Protein AF-A0A3M1TQV3-F1 (afdb_monomer_lite)

Foldseek 3Di:
DDKDKDKDKDPFQDKDKDQDDQDPPPRDRFIKIKTKIWMFIDIPPQQAATPAIDIWIATPPPRDTDDPVRDDPVRVVVNVVVRVVRDDDPSNNVNVVVVVVVVVVVVVVVVVVPPPPPPPPDDDDDPPDDDDDDDPDCQVVCLVPPDQQKKWWFADPQAIFIKGWHDDDPFKTKIWTFPDGDNDPVCHVVRPDPVRTDPDIDIDTSVVVVVRVVVVGTPGMDDD

Structure (mmCIF, N/CA/C/O backbone):
data_AF-A0A3M1TQV3-F1
#
_entry.id   AF-A0A3M1TQV3-F1
#
loop_
_atom_site.group_PDB
_atom_site.id
_atom_site.type_symbol
_atom_site.label_atom_id
_atom_site.label_alt_id
_atom_site.label_comp_id
_atom_site.label_asym_id
_atom_site.label_entity_id
_atom_site.label_seq_id
_atom_site.pdbx_PDB_ins_code
_atom_site.Cartn_x
_atom_site.Cartn_y
_atom_site.Cartn_z
_atom_site.occupancy
_atom_site.B_iso_or_equiv
_atom_site.auth_seq_id
_atom_site.auth_comp_id
_atom_site.auth_asym_id
_atom_site.auth_atom_id
_atom_site.pdbx_PDB_model_num
ATOM 1 N N . MET A 1 1 ? -15.733 -12.279 -8.668 1.00 73.69 1 MET A N 1
ATOM 2 C CA . MET A 1 1 ? -15.146 -12.567 -7.339 1.00 73.69 1 MET A CA 1
ATOM 3 C C . MET A 1 1 ? -15.979 -11.839 -6.295 1.00 73.69 1 MET A C 1
ATOM 5 O O . MET A 1 1 ? -16.234 -10.659 -6.493 1.00 73.69 1 MET A O 1
ATOM 9 N N . ILE A 1 2 ? -16.470 -12.521 -5.256 1.00 86.88 2 ILE A N 1
ATOM 10 C CA . ILE A 1 2 ? -17.288 -11.897 -4.200 1.00 86.88 2 ILE A CA 1
ATOM 11 C C . ILE A 1 2 ? -16.354 -11.440 -3.082 1.00 86.88 2 ILE A C 1
ATOM 13 O O . ILE A 1 2 ? -15.713 -12.274 -2.451 1.00 86.88 2 ILE A O 1
ATOM 17 N N . ILE A 1 3 ? -16.294 -10.132 -2.835 1.00 82.81 3 ILE A N 1
ATOM 18 C CA . ILE A 1 3 ? -15.533 -9.558 -1.721 1.00 82.81 3 ILE A CA 1
ATOM 19 C C . ILE A 1 3 ? -16.440 -9.502 -0.493 1.00 82.81 3 ILE A C 1
ATOM 21 O O . ILE A 1 3 ? -17.456 -8.811 -0.505 1.00 82.81 3 ILE A O 1
ATOM 25 N N . ILE A 1 4 ? -16.063 -10.205 0.577 1.00 86.81 4 ILE A N 1
ATOM 26 C CA . ILE A 1 4 ? -16.768 -10.154 1.864 1.00 86.81 4 ILE A CA 1
ATOM 27 C C . ILE A 1 4 ? -16.104 -9.081 2.726 1.00 86.81 4 ILE A C 1
ATOM 29 O O . ILE A 1 4 ? -14.997 -9.278 3.231 1.00 86.81 4 ILE A O 1
ATOM 33 N N . TYR A 1 5 ? -16.775 -7.945 2.902 1.00 90.12 5 TYR A N 1
ATOM 34 C CA . TYR A 1 5 ? -16.318 -6.840 3.744 1.00 90.12 5 TYR A CA 1
ATOM 35 C C . TYR A 1 5 ? -17.390 -6.444 4.761 1.00 90.12 5 TYR A C 1
ATOM 37 O O . TYR A 1 5 ? -18.582 -6.652 4.540 1.00 90.12 5 TYR A O 1
ATOM 45 N N . GLY A 1 6 ? -16.970 -5.892 5.898 1.00 90.12 6 GLY A N 1
ATOM 46 C CA . GLY A 1 6 ? -17.894 -5.498 6.955 1.00 90.12 6 GLY A CA 1
ATOM 47 C C . GLY A 1 6 ? -17.216 -4.858 8.160 1.00 90.12 6 GLY A C 1
ATOM 48 O O . GLY A 1 6 ? -16.005 -4.628 8.181 1.00 90.12 6 GLY A O 1
ATOM 49 N N . THR A 1 7 ? -18.026 -4.565 9.176 1.00 89.12 7 THR A N 1
ATOM 50 C CA . THR A 1 7 ? -17.565 -4.037 10.462 1.00 89.12 7 THR A CA 1
ATOM 51 C C . THR A 1 7 ? -17.866 -5.028 11.573 1.00 89.12 7 THR A C 1
ATOM 53 O O . THR A 1 7 ? -19.020 -5.422 11.740 1.00 89.12 7 THR A O 1
ATOM 56 N N . SER A 1 8 ? -16.862 -5.359 12.378 1.00 87.50 8 SER A N 1
ATOM 57 C CA . SER A 1 8 ? -16.991 -6.289 13.502 1.00 87.50 8 SER A CA 1
ATOM 58 C C . SER A 1 8 ? -16.575 -5.640 14.823 1.00 87.50 8 SER A C 1
ATOM 60 O O . SER A 1 8 ? -15.966 -4.565 14.857 1.00 87.50 8 SER A O 1
ATOM 62 N N . LYS A 1 9 ? -16.961 -6.271 15.936 1.00 85.50 9 LYS A N 1
ATOM 63 C CA . LYS A 1 9 ? -16.636 -5.831 17.299 1.00 85.50 9 LYS A CA 1
ATOM 64 C C . LYS A 1 9 ? -15.535 -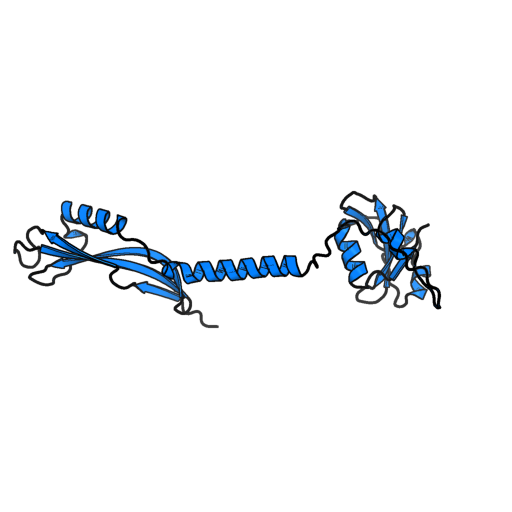6.724 17.865 1.00 85.50 9 LYS A C 1
ATOM 66 O O . LYS A 1 9 ? -15.604 -7.941 17.733 1.00 85.50 9 LYS A O 1
ATOM 71 N N . ALA A 1 10 ? -14.534 -6.121 18.493 1.00 81.50 10 ALA A N 1
ATOM 72 C CA . ALA A 1 10 ? -13.567 -6.842 19.309 1.00 81.50 10 ALA A CA 1
ATOM 73 C C . ALA A 1 10 ? -14.203 -7.255 20.647 1.00 81.50 10 ALA A C 1
ATOM 75 O O . ALA A 1 10 ? -15.222 -6.692 21.059 1.00 81.50 10 ALA A O 1
ATOM 76 N N . HIS A 1 11 ? -13.574 -8.203 21.340 1.00 79.75 11 HIS A N 1
ATOM 77 C CA . HIS A 1 11 ? -13.918 -8.519 22.726 1.00 79.75 11 HIS A CA 1
ATOM 78 C C . HIS A 1 11 ? -13.777 -7.288 23.636 1.00 79.75 11 HIS A C 1
ATOM 80 O O . HIS A 1 11 ? -13.105 -6.314 23.287 1.00 79.75 11 HIS A O 1
ATOM 86 N N . ALA A 1 12 ? -14.439 -7.319 24.796 1.00 77.56 12 ALA A N 1
ATOM 87 C CA . ALA A 1 12 ? -14.318 -6.258 25.792 1.00 77.56 12 ALA A CA 1
ATOM 88 C C . ALA A 1 12 ? -12.846 -6.116 26.204 1.00 77.56 12 ALA A C 1
ATOM 90 O O . ALA A 1 12 ? -12.239 -7.074 26.675 1.00 77.56 12 ALA A O 1
ATOM 91 N N . ILE A 1 13 ? -12.270 -4.930 25.999 1.00 80.12 13 ILE A N 1
ATOM 92 C CA . ILE A 1 13 ? -10.847 -4.676 26.273 1.00 80.12 13 ILE A CA 1
ATOM 93 C C . ILE A 1 13 ? -10.657 -4.228 27.720 1.00 80.12 13 ILE A C 1
ATOM 95 O O . ILE A 1 13 ? -9.657 -4.557 28.351 1.00 80.12 13 ILE A O 1
ATOM 99 N N . LYS A 1 14 ? -11.610 -3.456 28.248 1.00 82.44 14 LYS A N 1
ATOM 100 C CA . LYS A 1 14 ? -11.568 -2.981 29.628 1.00 82.44 14 LYS A CA 1
ATOM 101 C C . LYS A 1 14 ? -12.974 -2.922 30.200 1.00 82.44 14 LYS A C 1
ATOM 103 O O . LYS A 1 14 ? -13.853 -2.302 29.594 1.00 82.44 14 LYS A O 1
ATOM 108 N N . THR A 1 15 ? -13.134 -3.519 31.374 1.00 85.56 15 THR A N 1
ATOM 109 C CA . THR A 1 15 ? -14.349 -3.445 32.180 1.00 85.56 15 THR A CA 1
ATOM 110 C C . THR A 1 15 ? -13.997 -2.847 33.533 1.00 85.56 15 THR A C 1
ATOM 112 O O . THR A 1 15 ? -13.042 -3.299 34.160 1.00 85.56 15 THR A O 1
ATOM 115 N N . GLN A 1 16 ? -14.719 -1.818 33.972 1.00 84.88 16 GLN A N 1
ATOM 116 C CA . GLN A 1 16 ? -14.570 -1.271 35.323 1.00 84.88 16 GLN A CA 1
ATOM 117 C C . GLN A 1 16 ? -15.944 -0.978 35.924 1.00 84.88 16 GLN A C 1
ATOM 119 O O . GLN A 1 16 ? -16.853 -0.580 35.194 1.00 84.88 16 GLN A O 1
ATOM 124 N N . SER A 1 17 ? -16.099 -1.172 37.230 1.00 84.06 17 SER A N 1
ATOM 125 C CA . SER A 1 17 ? -17.268 -0.680 37.953 1.00 84.06 17 SER A CA 1
ATOM 126 C C . SER A 1 17 ? -17.091 0.808 38.245 1.00 84.06 17 SER A C 1
ATOM 128 O O . SER A 1 17 ? -15.995 1.282 38.545 1.00 84.06 17 SER A O 1
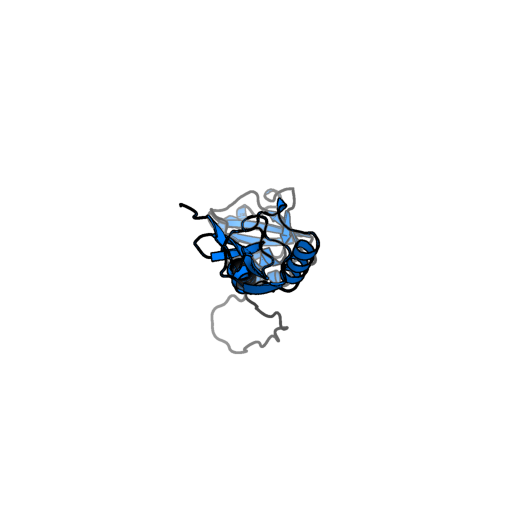ATOM 130 N N . VAL A 1 18 ? -18.172 1.561 38.099 1.00 83.56 18 VAL A N 1
ATOM 131 C CA . VAL A 1 18 ? -18.217 2.993 38.386 1.00 83.56 18 VAL A CA 1
ATOM 132 C C . VAL A 1 18 ? -19.322 3.205 39.403 1.00 83.56 18 VAL A C 1
ATOM 134 O O . VAL A 1 18 ? -20.460 2.780 39.182 1.00 83.56 18 VAL A O 1
ATOM 137 N N . SER A 1 19 ? -18.989 3.853 40.518 1.00 78.88 19 SER A N 1
ATOM 138 C CA . SER A 1 19 ? -19.970 4.223 41.536 1.00 78.88 19 SER A CA 1
ATOM 139 C C . SER A 1 19 ? -21.031 5.119 40.908 1.00 78.88 19 SER A C 1
ATOM 141 O O . SER A 1 19 ? -20.732 6.167 40.333 1.00 78.88 19 SER A O 1
ATOM 143 N N . GLY A 1 20 ? -22.272 4.651 40.951 1.00 70.38 20 GLY A N 1
ATOM 144 C CA . GLY A 1 20 ? -23.354 5.200 40.162 1.00 70.38 20 GLY A CA 1
ATOM 145 C C . GLY A 1 20 ? -24.324 6.062 40.950 1.00 70.38 20 GLY A C 1
ATOM 146 O O . GLY A 1 20 ? -24.592 5.827 42.124 1.00 70.38 20 GLY A O 1
ATOM 147 N N . SER A 1 21 ? -24.871 7.058 40.259 1.00 72.25 21 SER A N 1
ATOM 148 C CA . SER A 1 21 ? -26.090 7.763 40.654 1.00 72.25 21 SER A CA 1
ATOM 149 C C . SER A 1 21 ? -27.317 6.848 40.543 1.00 72.25 21 SER A C 1
ATOM 151 O O . SER A 1 21 ? -27.242 5.759 39.979 1.00 72.25 21 SER A O 1
ATOM 153 N N . THR A 1 22 ? -28.472 7.320 41.005 1.00 85.81 22 THR A N 1
ATOM 154 C CA . THR A 1 22 ? -29.762 6.629 40.879 1.00 85.81 22 THR A CA 1
ATOM 155 C C . THR A 1 22 ? -30.020 6.131 39.450 1.00 85.81 22 THR A C 1
ATOM 157 O O . THR A 1 22 ? -29.919 6.892 38.482 1.00 85.81 22 THR A O 1
ATOM 160 N N . CYS A 1 23 ? -30.334 4.842 39.301 1.00 86.38 23 CYS A N 1
ATOM 161 C CA . CYS A 1 23 ? -30.601 4.230 38.001 1.00 86.38 23 CYS A CA 1
ATOM 162 C C . CYS A 1 23 ? -31.974 4.664 37.446 1.00 86.38 23 CYS A C 1
ATOM 164 O O . CYS A 1 23 ? -32.977 4.471 38.127 1.00 86.38 23 CYS A O 1
ATOM 166 N N . PRO A 1 24 ? -32.086 5.140 36.191 1.00 86.50 24 PRO A N 1
ATOM 167 C CA . PRO A 1 24 ? -33.367 5.552 35.603 1.00 86.50 24 PRO A CA 1
ATOM 168 C C . PRO A 1 24 ? -34.339 4.390 35.325 1.00 86.50 24 PRO A C 1
ATOM 170 O O . PRO A 1 24 ? -35.477 4.637 34.941 1.00 86.50 24 PRO A O 1
ATOM 173 N N . HIS A 1 25 ? -33.897 3.134 35.471 1.00 90.81 25 HIS A N 1
ATOM 174 C CA . HIS A 1 25 ? -34.722 1.943 35.244 1.00 90.81 25 HIS A CA 1
ATOM 175 C C . HIS A 1 25 ? -35.267 1.316 36.532 1.00 90.81 25 HIS A C 1
ATOM 177 O O . HIS A 1 25 ? -36.428 0.922 36.557 1.00 90.81 25 HIS A O 1
ATOM 183 N N . CYS A 1 26 ? -34.448 1.200 37.582 1.00 90.12 26 CYS A N 1
ATOM 184 C CA . CYS A 1 26 ? -34.853 0.577 38.850 1.00 90.12 26 CYS A CA 1
ATOM 185 C C . CYS A 1 26 ? -34.920 1.557 40.026 1.00 90.12 26 CYS A C 1
ATOM 187 O O . CYS A 1 26 ? -35.254 1.146 41.128 1.00 90.12 26 CYS A O 1
ATOM 189 N N . ASN A 1 27 ? -34.591 2.831 39.793 1.00 88.75 27 ASN A N 1
ATOM 190 C CA . ASN A 1 27 ? -34.628 3.922 40.766 1.00 88.75 27 ASN A CA 1
ATOM 191 C C . ASN A 1 27 ? -33.819 3.682 42.055 1.00 88.75 27 ASN A C 1
ATOM 193 O O . ASN A 1 27 ? -34.090 4.297 43.080 1.00 88.75 27 ASN A O 1
ATOM 197 N N . GLU A 1 28 ? -32.808 2.814 41.978 1.00 87.88 28 GLU A N 1
ATOM 198 C CA . GLU A 1 28 ? -31.952 2.419 43.100 1.00 87.88 28 GLU A CA 1
ATOM 199 C C . GLU A 1 28 ? -30.559 3.055 42.966 1.00 87.88 28 GLU A C 1
ATOM 201 O O . GLU A 1 28 ? -30.092 3.311 41.846 1.00 87.88 28 GLU A O 1
ATOM 206 N N . ASN A 1 29 ? -29.887 3.307 44.094 1.00 85.38 29 ASN A N 1
ATOM 207 C CA . ASN A 1 29 ? -28.518 3.832 44.116 1.00 85.38 29 ASN A CA 1
ATOM 208 C C . ASN A 1 29 ? -27.518 2.681 43.992 1.00 85.38 29 ASN A C 1
ATOM 210 O O . ASN A 1 29 ? -27.211 1.993 44.961 1.00 85.38 29 ASN A O 1
ATOM 214 N N . THR A 1 30 ? -27.030 2.455 42.775 1.00 86.25 30 THR A N 1
ATOM 215 C CA . THR A 1 30 ? -26.246 1.260 42.436 1.00 86.25 30 THR A CA 1
ATOM 216 C C . THR A 1 30 ? -25.035 1.627 41.599 1.00 86.25 30 THR A C 1
ATOM 218 O O . THR A 1 30 ? -25.074 2.595 40.843 1.00 86.25 30 THR A O 1
ATOM 221 N N . SER A 1 31 ? -23.984 0.819 41.654 1.00 86.31 31 SER A N 1
ATOM 222 C CA . SER A 1 31 ? -22.859 0.879 40.720 1.00 86.31 31 SER A CA 1
ATOM 223 C C . SER A 1 31 ? -23.243 0.406 39.310 1.00 86.31 31 SER A C 1
ATOM 225 O O . SER A 1 31 ? -24.287 -0.219 39.086 1.00 86.31 31 SER A O 1
ATOM 227 N N . PHE A 1 32 ? -22.410 0.766 38.332 1.00 87.75 32 PHE A N 1
ATOM 228 C CA . PHE A 1 32 ? -22.577 0.390 36.929 1.00 87.75 32 PHE A CA 1
ATOM 229 C C . PHE A 1 32 ? -21.301 -0.236 36.375 1.00 87.75 32 PHE A C 1
ATOM 231 O O . PHE A 1 32 ? -20.210 0.308 36.550 1.00 87.75 32 PHE A O 1
ATOM 238 N N . PHE A 1 33 ? -21.447 -1.306 35.595 1.00 89.31 33 PHE A N 1
ATOM 239 C CA . PHE A 1 33 ? -20.351 -1.872 34.821 1.00 89.31 33 PHE A CA 1
ATOM 240 C C . PHE A 1 33 ? -20.154 -1.101 33.524 1.00 89.31 33 PHE A C 1
ATOM 242 O O . PHE A 1 33 ? -21.042 -1.038 32.668 1.00 89.31 33 PHE A O 1
ATOM 249 N N . LEU A 1 34 ? -18.950 -0.564 33.349 1.00 86.56 34 LEU A N 1
ATOM 250 C CA . LEU A 1 34 ? -18.516 0.078 32.124 1.00 86.56 34 LEU A CA 1
ATOM 251 C C . LEU A 1 34 ? -17.661 -0.877 31.305 1.00 86.56 34 LEU A C 1
ATOM 253 O O . LEU A 1 34 ? -16.525 -1.149 31.675 1.00 86.56 34 LEU A O 1
ATOM 257 N N . SER A 1 35 ? -18.179 -1.348 30.173 1.00 87.31 35 SER A N 1
ATOM 258 C CA . SER A 1 35 ? -17.441 -2.221 29.253 1.00 87.31 35 SER A CA 1
ATOM 259 C C . SER A 1 35 ? -17.082 -1.468 27.976 1.00 87.31 35 SER A C 1
ATOM 261 O O . SER A 1 35 ? -17.963 -0.982 27.259 1.00 87.31 35 SER A O 1
ATOM 263 N N . THR A 1 36 ? -15.784 -1.364 27.681 1.00 86.69 36 THR A N 1
ATOM 264 C CA . THR A 1 36 ? -15.265 -0.711 26.471 1.00 86.69 36 THR A CA 1
ATOM 265 C C . THR A 1 36 ? -14.830 -1.740 25.438 1.00 86.69 36 THR A C 1
ATOM 267 O O . THR A 1 36 ? -14.072 -2.666 25.724 1.00 86.69 36 THR A O 1
ATOM 270 N N . PHE A 1 37 ? -15.273 -1.526 24.208 1.00 88.19 37 PHE A N 1
ATOM 271 C CA . PHE A 1 37 ? -15.053 -2.392 23.064 1.00 88.19 37 PHE A CA 1
ATOM 272 C C . PHE A 1 37 ? -14.547 -1.571 21.873 1.00 88.19 37 PHE A C 1
ATOM 274 O O . PHE A 1 37 ? -14.811 -0.369 21.758 1.00 88.19 37 PHE A O 1
ATOM 281 N N . LEU A 1 38 ? -13.871 -2.231 20.939 1.00 87.81 38 LEU A N 1
ATOM 282 C CA . LEU A 1 38 ? -13.388 -1.623 19.700 1.00 87.81 38 LEU A CA 1
ATOM 283 C C . LEU A 1 38 ? -14.167 -2.136 18.492 1.00 87.81 38 LEU A C 1
ATOM 285 O O . LEU A 1 38 ? -14.557 -3.301 18.448 1.00 87.81 38 LEU A O 1
ATOM 289 N N . ARG A 1 39 ? -14.373 -1.276 17.494 1.00 88.69 39 ARG A N 1
ATOM 290 C CA . ARG A 1 39 ? -14.903 -1.668 16.181 1.00 88.69 39 ARG A CA 1
ATOM 291 C C . ARG A 1 39 ? -13.794 -1.649 15.150 1.00 88.69 39 ARG A C 1
ATOM 293 O O . ARG A 1 39 ? -12.965 -0.741 15.166 1.00 88.69 39 ARG A O 1
ATOM 300 N N . TYR A 1 40 ? -13.809 -2.611 14.240 1.00 88.25 40 TYR A N 1
ATOM 301 C CA . TYR A 1 40 ? -12.853 -2.681 13.144 1.00 88.25 40 TYR A CA 1
ATOM 302 C C . TYR A 1 40 ? -13.521 -3.019 11.826 1.00 88.25 40 TYR A C 1
ATOM 304 O O . TYR A 1 40 ? -14.502 -3.763 11.788 1.00 88.25 40 TYR A O 1
ATOM 312 N N . ALA A 1 41 ? -12.962 -2.462 10.758 1.00 90.62 41 ALA A N 1
ATOM 313 C CA . ALA A 1 41 ? -13.275 -2.878 9.405 1.00 90.62 41 ALA A CA 1
ATOM 314 C C . ALA A 1 41 ? -12.481 -4.145 9.089 1.00 90.62 41 ALA A C 1
ATOM 316 O O . ALA A 1 41 ? -11.299 -4.236 9.434 1.00 90.62 41 ALA A O 1
ATOM 317 N N . HIS A 1 42 ? -13.116 -5.107 8.432 1.00 89.19 42 HIS A N 1
ATOM 318 C CA . HIS A 1 42 ? -12.438 -6.290 7.924 1.00 89.19 42 HIS A CA 1
ATOM 319 C C . HIS A 1 42 ? -12.812 -6.565 6.475 1.00 89.19 42 HIS A C 1
ATOM 321 O O . HIS A 1 42 ? -13.927 -6.283 6.033 1.00 89.19 42 HIS A O 1
ATOM 327 N N . VAL A 1 43 ? -11.881 -7.191 5.767 1.00 90.38 43 VAL A N 1
ATOM 328 C CA . VAL A 1 43 ? -12.091 -7.775 4.442 1.00 90.38 43 VAL A CA 1
ATOM 329 C C . VAL A 1 43 ? -11.616 -9.222 4.526 1.00 90.38 43 VAL A C 1
ATOM 331 O O . VAL A 1 43 ? -10.536 -9.474 5.052 1.00 90.38 43 VAL A O 1
ATOM 334 N N . TYR A 1 44 ? -12.453 -10.175 4.111 1.00 88.44 44 TYR A N 1
ATOM 335 C CA . TYR A 1 44 ? -12.207 -11.620 4.250 1.00 88.44 44 TYR A CA 1
ATOM 336 C C . TYR A 1 44 ? -11.727 -12.035 5.653 1.00 88.44 44 TYR A C 1
ATOM 338 O O . TYR A 1 44 ? -10.759 -12.772 5.796 1.00 88.44 44 TYR A O 1
ATOM 346 N N . PHE A 1 45 ? -12.397 -11.544 6.701 1.00 84.75 45 PHE A N 1
ATOM 347 C CA . PHE A 1 45 ? -12.071 -11.819 8.112 1.00 84.75 45 PHE A CA 1
ATOM 348 C C . PHE A 1 45 ? -10.733 -11.252 8.622 1.00 84.75 45 PHE A C 1
ATOM 350 O O . PHE A 1 45 ? -10.403 -11.452 9.788 1.00 84.75 45 PHE A O 1
ATOM 357 N N . ILE A 1 46 ? -9.999 -10.483 7.811 1.00 87.12 46 ILE A N 1
ATOM 358 C CA . ILE A 1 46 ? -8.757 -9.820 8.228 1.00 87.12 46 ILE A CA 1
ATOM 359 C C . ILE A 1 46 ? -9.075 -8.392 8.701 1.00 87.12 46 ILE A C 1
ATOM 361 O O . ILE A 1 46 ? -9.559 -7.589 7.896 1.00 87.12 46 ILE A O 1
ATOM 365 N N . PRO A 1 47 ? -8.806 -8.036 9.974 1.00 83.88 47 PRO A N 1
ATOM 366 C CA . PRO A 1 47 ? -8.946 -6.668 10.465 1.00 83.88 47 PRO A CA 1
ATOM 367 C C . PRO A 1 47 ? -7.974 -5.727 9.742 1.00 83.88 47 PRO A C 1
ATOM 369 O O . PRO A 1 47 ? -6.758 -5.929 9.772 1.00 83.88 47 PRO A O 1
ATOM 372 N N . LEU A 1 48 ? -8.509 -4.693 9.093 1.00 83.75 48 LEU A N 1
ATOM 373 C CA . LEU A 1 48 ? -7.714 -3.714 8.351 1.00 83.75 48 LEU A CA 1
ATOM 374 C C . LEU A 1 48 ? -7.355 -2.501 9.214 1.00 83.75 48 LEU A C 1
ATOM 376 O O . LEU A 1 48 ? -6.204 -2.079 9.229 1.00 83.75 48 LEU A O 1
ATOM 380 N N . PHE A 1 49 ? -8.340 -1.931 9.913 1.00 84.88 49 PHE A N 1
ATOM 381 C CA . PHE A 1 49 ? -8.142 -0.774 10.786 1.00 84.88 49 PHE A CA 1
ATOM 382 C C . PHE A 1 49 ? -9.245 -0.654 11.842 1.00 84.88 49 PHE A C 1
ATOM 384 O O . PHE A 1 49 ? -10.378 -1.116 11.669 1.00 84.88 49 PHE A O 1
ATOM 391 N N . SER A 1 50 ? -8.913 -0.004 12.961 1.00 87.81 50 SER A N 1
ATOM 392 C CA . SER A 1 50 ? -9.865 0.339 14.022 1.00 87.81 50 SER A CA 1
ATOM 393 C C . SER A 1 50 ? -10.699 1.559 13.619 1.00 87.81 50 SER A C 1
ATOM 395 O O . SER A 1 50 ? -10.154 2.622 13.348 1.00 87.81 50 SER A O 1
ATOM 397 N N . MET A 1 51 ? -12.026 1.429 13.634 1.00 83.12 51 MET A N 1
ATOM 398 C CA . MET A 1 51 ? -12.968 2.498 13.265 1.00 83.12 51 MET A CA 1
ATOM 399 C C . MET A 1 51 ? -13.410 3.356 14.454 1.00 83.12 51 MET A C 1
ATOM 401 O O . MET A 1 51 ? -13.966 4.434 14.272 1.00 83.12 51 MET A O 1
ATOM 405 N N . GLY A 1 52 ? -13.208 2.883 15.684 1.00 83.69 52 GLY A N 1
ATOM 406 C CA . GLY A 1 52 ? -13.560 3.646 16.878 1.00 83.69 52 GLY A CA 1
ATOM 407 C C . GLY A 1 52 ? -13.831 2.782 18.101 1.00 83.69 52 GLY A C 1
ATOM 408 O O . GLY A 1 52 ? -13.916 1.554 18.025 1.00 83.69 52 GLY A O 1
ATOM 409 N N . LYS A 1 53 ? -13.982 3.449 19.249 1.00 86.38 53 LYS A N 1
ATOM 410 C CA . LYS A 1 53 ? -14.257 2.817 20.546 1.00 86.38 53 LYS A CA 1
ATOM 411 C C . LYS A 1 53 ? -15.724 3.014 20.910 1.00 86.38 53 LYS A C 1
ATOM 413 O O . LYS A 1 53 ? -16.234 4.133 20.836 1.00 86.38 53 LYS A O 1
ATOM 418 N N . TYR A 1 54 ? -16.394 1.956 21.347 1.00 86.25 54 TYR A N 1
ATOM 419 C CA . TYR A 1 54 ? -17.749 2.032 21.887 1.00 86.25 54 TYR A CA 1
ATOM 420 C C . TYR A 1 54 ? -17.762 1.554 23.341 1.00 86.25 54 TYR A C 1
ATOM 422 O O . TYR A 1 54 ? -17.016 0.651 23.705 1.00 86.25 54 TYR A O 1
ATOM 430 N N . SER A 1 55 ? -18.585 2.184 24.180 1.00 85.50 55 SER A N 1
ATOM 431 C CA . SER A 1 55 ? -18.716 1.836 25.597 1.00 85.50 55 SER A CA 1
ATOM 432 C C . SER A 1 55 ? -20.176 1.577 25.949 1.00 85.50 55 SER A C 1
ATOM 434 O O . SER A 1 55 ? -21.062 2.377 25.615 1.00 85.50 55 SER A O 1
ATOM 436 N N . VAL A 1 56 ? -20.403 0.459 26.624 1.00 88.12 56 VAL A N 1
ATOM 437 C CA . VAL A 1 56 ? -21.704 0.035 27.142 1.00 88.12 56 VAL A CA 1
ATOM 438 C C . VAL A 1 56 ? -21.674 0.180 28.655 1.00 88.12 56 VAL A C 1
ATOM 440 O O . VAL A 1 56 ? -20.657 -0.113 29.284 1.00 88.12 56 VAL A O 1
ATOM 443 N N . VAL A 1 57 ? -22.773 0.685 29.210 1.00 89.12 57 VAL A N 1
ATOM 444 C CA . VAL A 1 57 ? -22.944 0.901 30.648 1.00 89.12 57 VAL A CA 1
ATOM 445 C C . VAL A 1 57 ? -24.139 0.083 31.091 1.00 89.12 57 VAL A C 1
ATOM 447 O O . VAL A 1 57 ? -25.232 0.298 30.568 1.00 89.12 57 VAL A O 1
ATOM 450 N N . VAL A 1 58 ? -23.923 -0.841 32.020 1.00 90.81 58 VAL A N 1
ATOM 451 C CA . VAL A 1 58 ? -24.948 -1.766 32.514 1.00 90.81 58 VAL A CA 1
ATOM 452 C C . VAL A 1 58 ? -25.135 -1.554 34.011 1.00 90.81 58 VAL A C 1
ATOM 454 O O . VAL A 1 58 ? -24.153 -1.489 34.746 1.00 90.81 58 VAL A O 1
ATOM 457 N N . CYS A 1 59 ? -26.382 -1.418 34.461 1.00 90.44 59 CYS A N 1
ATOM 458 C CA . CYS A 1 59 ? -26.708 -1.347 35.888 1.00 90.44 59 CYS A CA 1
ATOM 459 C C . CYS A 1 59 ? -26.417 -2.683 36.576 1.00 90.44 59 CYS A C 1
ATOM 461 O O . CYS A 1 59 ? -26.857 -3.723 36.091 1.00 90.44 59 CYS A O 1
ATOM 463 N N . GLU A 1 60 ? -25.735 -2.656 37.719 1.00 89.06 60 GLU A N 1
ATOM 464 C CA . GLU A 1 60 ? -25.395 -3.881 38.456 1.00 89.06 60 GLU A CA 1
ATOM 465 C C . GLU A 1 60 ? -26.611 -4.552 39.102 1.00 89.06 60 GLU A C 1
ATOM 467 O O . GLU A 1 60 ? -26.645 -5.771 39.224 1.00 89.06 60 GLU A O 1
ATOM 472 N N . ASN A 1 61 ? -27.631 -3.773 39.465 1.00 91.25 61 ASN A N 1
ATOM 473 C CA . ASN A 1 61 ? -28.820 -4.290 40.137 1.00 91.25 61 ASN A CA 1
ATOM 474 C C . ASN A 1 61 ? -29.861 -4.853 39.160 1.00 91.25 61 ASN A C 1
ATOM 476 O O . ASN A 1 61 ? -30.335 -5.970 39.325 1.00 91.25 61 ASN A O 1
ATOM 480 N N . CYS A 1 62 ? -30.225 -4.087 38.124 1.00 89.56 62 CYS A N 1
ATOM 481 C CA . CYS A 1 62 ? -31.295 -4.476 37.194 1.00 89.56 62 CYS A CA 1
ATOM 482 C C . CYS A 1 62 ? -30.809 -4.960 35.821 1.00 89.56 62 CYS A C 1
ATOM 484 O O . CYS A 1 62 ? -31.624 -5.397 35.013 1.00 89.56 62 CYS A O 1
ATOM 486 N N . GLY A 1 63 ? -29.515 -4.842 35.508 1.00 89.25 63 GLY A N 1
ATOM 487 C CA . GLY A 1 63 ? -28.963 -5.261 34.215 1.00 89.25 63 GLY A CA 1
ATOM 488 C C . GLY A 1 63 ? -29.345 -4.377 33.021 1.00 89.25 63 GLY A C 1
ATOM 489 O O . GLY A 1 63 ? -29.008 -4.710 31.886 1.00 89.25 63 GLY A O 1
ATOM 490 N N . ALA A 1 64 ? -30.037 -3.252 33.233 1.00 89.75 64 ALA A N 1
ATOM 491 C CA . ALA A 1 64 ? -30.437 -2.363 32.145 1.00 89.75 64 ALA A CA 1
ATOM 492 C C . ALA A 1 64 ? -29.228 -1.650 31.508 1.00 89.75 64 ALA A C 1
ATOM 494 O O . ALA A 1 64 ? -28.371 -1.106 32.213 1.00 89.75 64 ALA A O 1
ATOM 495 N N . GLU A 1 65 ? -29.188 -1.606 30.171 1.00 90.38 65 GLU A N 1
ATOM 496 C CA . GLU A 1 65 ? -28.202 -0.830 29.412 1.00 90.38 65 GLU A CA 1
ATOM 497 C C . GLU A 1 65 ? -28.614 0.649 29.324 1.00 90.38 65 GLU A C 1
ATOM 499 O O . GLU A 1 65 ? -29.683 0.987 28.808 1.00 90.38 65 GLU A O 1
ATOM 504 N N . LEU A 1 66 ? -27.732 1.553 29.763 1.00 87.25 66 LEU A N 1
ATOM 505 C CA . LEU A 1 66 ? -27.979 2.993 29.694 1.00 87.25 66 LEU A CA 1
ATOM 506 C C . LEU A 1 66 ? -27.629 3.574 28.320 1.00 87.25 66 LEU A C 1
ATOM 508 O O . LEU A 1 66 ? -26.456 3.643 27.906 1.00 87.25 66 LEU A O 1
ATOM 512 N N . LYS A 1 67 ? -28.655 4.108 27.646 1.00 86.50 67 LYS A N 1
ATOM 513 C CA . LYS A 1 67 ? -28.499 4.882 26.406 1.00 86.50 67 LYS A CA 1
ATOM 514 C C . LYS A 1 67 ? -27.725 6.168 26.680 1.00 86.50 67 LYS A C 1
ATOM 516 O O . LYS A 1 67 ? -27.791 6.726 27.768 1.00 86.50 67 LYS A O 1
ATOM 521 N N . ASN A 1 68 ? -27.048 6.704 25.662 1.00 84.44 68 ASN A N 1
ATOM 522 C CA . ASN A 1 68 ? -26.200 7.896 25.818 1.00 84.44 68 ASN A CA 1
ATOM 523 C C . ASN A 1 68 ? -26.932 9.102 26.445 1.00 84.44 68 ASN A C 1
ATOM 525 O O . ASN A 1 68 ? -26.347 9.832 27.233 1.00 84.44 68 ASN A O 1
ATOM 529 N N . ARG A 1 69 ? -28.228 9.269 26.144 1.00 80.94 69 ARG A N 1
ATOM 530 C CA . ARG A 1 69 ? -29.069 10.355 26.682 1.00 80.94 69 ARG A CA 1
ATOM 531 C C . ARG A 1 69 ? -29.417 10.211 28.170 1.00 80.94 69 ARG A C 1
ATOM 533 O O . ARG A 1 69 ? -29.831 11.186 28.774 1.00 80.94 69 ARG A O 1
ATOM 540 N N . GLN A 1 70 ? -29.285 9.015 28.740 1.00 83.06 70 GLN A N 1
ATOM 541 C CA . GLN A 1 70 ? -29.629 8.708 30.136 1.00 83.06 70 GLN A CA 1
ATOM 542 C C . GLN A 1 70 ? -28.407 8.768 31.069 1.00 83.06 70 GLN A C 1
ATOM 544 O O . GLN A 1 70 ? -28.519 8.467 32.253 1.00 83.06 70 GLN A O 1
ATOM 549 N N . ARG A 1 71 ? -27.222 9.108 30.544 1.00 82.44 71 ARG A N 1
ATOM 550 C CA . ARG A 1 71 ? -25.959 9.106 31.296 1.00 82.44 71 ARG A CA 1
ATOM 551 C C . ARG A 1 71 ? -25.719 10.464 31.947 1.00 82.44 71 ARG A C 1
ATOM 553 O O . ARG A 1 71 ? -25.765 11.484 31.260 1.00 82.44 71 ARG A O 1
ATOM 560 N N . SER A 1 72 ? -25.385 10.467 33.237 1.00 81.50 72 SER A N 1
ATOM 561 C CA . SER A 1 72 ? -24.980 11.681 33.955 1.00 81.50 72 SER A CA 1
ATOM 562 C C . SER A 1 72 ? -23.652 12.238 33.424 1.00 81.50 72 SER A C 1
ATOM 564 O O . SER A 1 72 ? -22.853 11.517 32.821 1.00 81.50 72 SER A O 1
ATOM 566 N N . HIS A 1 73 ? -23.392 13.527 33.654 1.00 82.81 73 HIS A N 1
ATOM 567 C CA . HIS A 1 73 ? -22.169 14.190 33.185 1.00 82.81 73 HIS A CA 1
ATOM 568 C C . HIS A 1 73 ? -20.889 13.524 33.729 1.00 82.81 73 HIS A C 1
ATOM 570 O O . HIS A 1 73 ? -19.945 13.282 32.978 1.00 82.81 73 HIS A O 1
ATOM 576 N N . ASN A 1 74 ? -20.883 13.135 35.008 1.00 81.19 74 ASN A N 1
ATOM 577 C CA . ASN A 1 74 ? -19.737 12.470 35.639 1.00 81.19 74 ASN A CA 1
ATOM 578 C C . ASN A 1 74 ? -19.447 11.097 35.012 1.00 81.19 74 ASN A C 1
ATOM 580 O O . ASN A 1 74 ? -18.292 10.772 34.749 1.00 81.19 74 ASN A O 1
ATOM 584 N N . MET A 1 75 ? -20.487 10.332 34.659 1.00 78.44 75 MET A 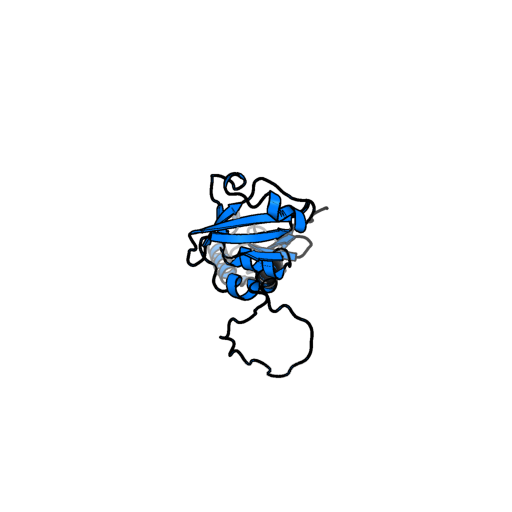N 1
ATOM 585 C CA . MET A 1 75 ? -20.313 9.073 33.927 1.00 78.44 75 MET A CA 1
ATOM 586 C C . MET A 1 75 ? -19.736 9.292 32.528 1.00 78.44 75 MET A C 1
ATOM 588 O O . MET A 1 75 ? -18.938 8.485 32.060 1.00 78.44 75 MET A O 1
ATOM 592 N N . GLN A 1 76 ? -20.124 10.367 31.838 1.00 86.06 76 GLN A N 1
ATOM 593 C CA . GLN A 1 76 ? -19.583 10.673 30.510 1.00 86.06 76 GLN A CA 1
ATOM 594 C C . GLN A 1 76 ? -18.086 11.006 30.561 1.00 86.06 76 GLN A C 1
ATOM 596 O O . GLN A 1 76 ? -17.350 10.593 29.662 1.00 86.06 76 GLN A O 1
ATOM 601 N N . LEU A 1 77 ? -17.636 11.680 31.624 1.00 85.88 77 LEU A N 1
ATOM 602 C CA . LEU A 1 77 ? -16.224 11.982 31.861 1.00 85.88 77 LEU A CA 1
ATOM 603 C C . LEU A 1 77 ? -15.411 10.720 32.196 1.00 85.88 77 LEU A C 1
ATOM 605 O O . LEU A 1 77 ? -14.332 10.500 31.653 1.00 85.88 77 LEU A O 1
ATOM 609 N N . GLU A 1 78 ? -15.953 9.838 33.033 1.00 84.38 78 GLU A N 1
ATOM 610 C CA . GLU A 1 78 ? -15.333 8.543 33.330 1.00 84.38 78 GLU A CA 1
ATOM 611 C C . GLU A 1 78 ? -15.191 7.692 32.054 1.00 84.38 78 GLU A C 1
ATOM 613 O O . GLU A 1 78 ? -14.137 7.120 31.771 1.00 84.38 78 GLU A O 1
ATOM 618 N N . ILE A 1 79 ? -16.238 7.677 31.218 1.00 84.69 79 ILE A N 1
ATOM 619 C CA . ILE A 1 79 ? -16.246 6.997 29.919 1.00 84.69 79 ILE A CA 1
ATOM 620 C C . ILE A 1 79 ? -15.171 7.556 28.990 1.00 84.69 79 ILE A C 1
ATOM 622 O O . ILE A 1 79 ? -14.500 6.778 28.308 1.00 84.69 79 ILE A O 1
ATOM 626 N N . SER A 1 80 ? -15.032 8.881 28.889 1.00 85.38 80 SER A N 1
ATOM 627 C CA . SER A 1 80 ? -14.040 9.488 27.999 1.00 85.38 80 SER A CA 1
ATOM 628 C C . SER A 1 80 ? -12.619 9.177 28.473 1.00 85.38 80 SER A C 1
ATOM 630 O O . SER A 1 80 ? -11.799 8.749 27.658 1.00 85.38 80 SER A O 1
ATOM 632 N N . ASN A 1 81 ? -12.364 9.253 29.780 1.00 87.19 81 ASN A N 1
ATOM 633 C CA . ASN A 1 81 ? -11.085 8.885 30.387 1.00 87.19 81 ASN A CA 1
ATOM 634 C C . ASN A 1 81 ? -10.755 7.402 30.172 1.00 87.19 81 ASN A C 1
ATOM 636 O O . ASN A 1 81 ? -9.650 7.057 29.749 1.00 87.19 81 ASN A O 1
ATOM 640 N N . MET A 1 82 ? -11.726 6.506 30.360 1.00 82.00 82 MET A N 1
ATOM 641 C CA . MET A 1 82 ? -11.552 5.083 30.067 1.00 82.00 82 MET A CA 1
ATOM 642 C C . MET A 1 82 ? -11.283 4.811 28.590 1.00 82.00 82 MET A C 1
ATOM 644 O O . MET A 1 82 ? -10.411 4.005 28.254 1.00 82.00 82 MET A O 1
ATOM 648 N N . LYS A 1 83 ? -12.018 5.474 27.691 1.00 83.69 83 LYS A N 1
ATOM 649 C CA . LYS A 1 83 ? -11.796 5.360 26.247 1.00 83.69 83 LYS A CA 1
ATOM 650 C C . LYS A 1 83 ? -10.401 5.838 25.877 1.00 83.69 83 LYS A C 1
ATOM 652 O O . LYS A 1 83 ? -9.762 5.183 25.056 1.00 83.69 83 LYS A O 1
ATOM 657 N N . ALA A 1 84 ? -9.917 6.928 26.467 1.00 84.12 84 ALA A N 1
ATOM 658 C CA . ALA A 1 84 ? -8.562 7.422 26.246 1.00 84.12 84 ALA A CA 1
ATOM 659 C C . ALA A 1 84 ? -7.509 6.417 26.748 1.00 84.12 84 ALA A C 1
ATOM 661 O O . ALA A 1 84 ? -6.591 6.080 26.006 1.00 84.12 84 ALA A O 1
ATOM 662 N N . ALA A 1 85 ? -7.704 5.851 27.943 1.00 84.81 85 ALA A N 1
ATOM 663 C CA . ALA A 1 85 ? -6.790 4.876 28.545 1.00 84.81 85 ALA A CA 1
ATOM 664 C C . ALA A 1 85 ? -6.766 3.505 27.836 1.00 84.81 85 ALA A C 1
ATOM 666 O O . ALA A 1 85 ? -5.800 2.752 27.961 1.00 84.81 85 ALA A O 1
ATOM 667 N N . THR A 1 86 ? -7.823 3.148 27.100 1.00 83.44 86 THR A N 1
ATOM 668 C CA . THR A 1 86 ? -7.925 1.849 26.419 1.00 83.44 86 THR A CA 1
ATOM 669 C C . THR A 1 86 ? -7.024 1.817 25.182 1.00 83.44 86 THR A C 1
ATOM 671 O O . THR A 1 86 ? -7.300 2.502 24.192 1.00 83.44 86 THR A O 1
ATOM 674 N N . ARG A 1 87 ? -5.961 1.006 25.207 1.00 83.62 87 ARG A N 1
ATOM 675 C CA . ARG A 1 87 ? -5.063 0.813 24.056 1.00 83.62 87 ARG A CA 1
ATOM 676 C C . ARG A 1 87 ? -5.731 -0.023 22.959 1.00 83.62 87 ARG A C 1
ATOM 678 O O . ARG A 1 87 ? -6.529 -0.913 23.239 1.00 83.62 87 ARG A O 1
ATOM 685 N N . ILE A 1 88 ? -5.402 0.288 21.707 1.00 83.38 88 ILE A N 1
ATOM 686 C CA . ILE A 1 88 ? -5.863 -0.452 20.526 1.00 83.38 88 ILE A CA 1
ATOM 687 C C . ILE A 1 88 ? -4.988 -1.712 20.394 1.00 83.38 88 ILE A C 1
ATOM 689 O O . ILE A 1 88 ? -3.765 -1.564 20.365 1.00 83.38 88 ILE A O 1
ATOM 693 N N . PRO A 1 89 ? -5.554 -2.934 20.332 1.00 81.38 89 PRO A N 1
ATOM 694 C CA . PRO A 1 89 ? -4.766 -4.149 20.139 1.00 81.38 89 PRO A CA 1
ATOM 695 C C . PRO A 1 89 ? -4.037 -4.131 18.791 1.00 81.38 89 PRO A C 1
ATOM 697 O O . PRO A 1 89 ? -4.607 -3.724 17.780 1.00 81.38 89 PRO A O 1
ATOM 700 N N . PHE A 1 90 ? -2.797 -4.619 18.757 1.00 81.88 90 PHE A N 1
ATOM 701 C CA . PHE A 1 90 ? -1.939 -4.542 17.568 1.00 81.88 90 PHE A CA 1
ATOM 702 C C . PHE A 1 90 ? -2.488 -5.310 16.354 1.00 81.88 90 PHE A C 1
ATOM 704 O O . PHE A 1 90 ? -2.292 -4.885 15.219 1.00 81.88 90 PHE A O 1
ATOM 711 N N . TYR A 1 91 ? -3.257 -6.382 16.579 1.00 80.12 91 TYR A N 1
ATOM 712 C CA . TYR A 1 91 ? -3.895 -7.164 15.512 1.00 80.12 91 TYR A CA 1
ATOM 713 C C . TYR A 1 91 ? -4.884 -6.359 14.651 1.00 80.12 91 TYR A C 1
ATOM 715 O O . TYR A 1 91 ? -5.210 -6.783 13.546 1.00 80.12 91 TYR A O 1
ATOM 723 N N . HIS A 1 92 ? -5.332 -5.180 15.102 1.00 82.69 92 HIS A N 1
ATOM 724 C CA . HIS A 1 92 ? -6.158 -4.283 14.287 1.00 82.69 92 HIS A CA 1
ATOM 725 C C . HIS A 1 92 ? -5.437 -3.721 13.053 1.00 82.69 92 HIS A C 1
ATOM 727 O O . HIS A 1 92 ? -6.111 -3.189 12.177 1.00 82.69 92 HIS A O 1
ATOM 733 N N . PHE A 1 93 ? -4.106 -3.826 12.986 1.00 85.12 93 PHE A N 1
ATOM 734 C CA . PHE A 1 93 ? -3.285 -3.325 11.880 1.00 85.12 93 PHE A CA 1
ATOM 735 C C . PHE A 1 93 ? -2.728 -4.439 10.982 1.00 85.12 93 PHE A C 1
ATOM 737 O O . PHE A 1 93 ? -1.915 -4.162 10.101 1.00 85.12 93 PHE A O 1
ATOM 744 N N . ALA A 1 94 ? -3.157 -5.692 11.177 1.00 88.62 94 ALA A N 1
ATOM 745 C CA . ALA A 1 94 ? -2.649 -6.838 10.422 1.00 88.62 94 ALA A CA 1
ATOM 746 C C . ALA A 1 94 ? -2.832 -6.662 8.904 1.00 88.62 94 ALA A C 1
ATOM 748 O O . ALA A 1 94 ? -1.903 -6.901 8.136 1.00 88.62 94 ALA A O 1
ATOM 749 N N . GLY A 1 95 ? -3.997 -6.170 8.472 1.00 87.19 95 GLY A N 1
ATOM 750 C CA . GLY A 1 95 ? -4.265 -5.922 7.058 1.00 87.19 95 GLY A CA 1
ATOM 751 C C . GLY A 1 95 ? -3.382 -4.841 6.432 1.00 87.19 95 GLY A C 1
ATOM 752 O O . GLY A 1 95 ? -2.840 -5.044 5.350 1.00 87.19 95 GLY A O 1
ATOM 753 N N . ILE A 1 96 ? -3.186 -3.713 7.124 1.00 88.50 96 ILE A N 1
ATOM 754 C CA . ILE A 1 96 ? -2.292 -2.641 6.653 1.00 88.50 96 ILE A CA 1
ATOM 755 C C . ILE A 1 96 ? -0.847 -3.140 6.584 1.00 88.50 96 ILE A C 1
ATOM 757 O O . ILE A 1 96 ? -0.157 -2.874 5.604 1.00 88.50 96 ILE A O 1
ATOM 761 N N . SER A 1 97 ? -0.404 -3.904 7.585 1.00 90.00 97 SER A N 1
ATOM 762 C CA . SER A 1 97 ? 0.930 -4.506 7.587 1.00 90.00 97 SER A CA 1
ATOM 763 C C . SER A 1 97 ? 1.141 -5.428 6.384 1.00 90.00 97 SER A C 1
ATOM 765 O O . SER A 1 97 ? 2.205 -5.390 5.773 1.00 90.00 97 SER A O 1
ATOM 767 N N . LEU A 1 98 ? 0.136 -6.230 6.019 1.00 90.62 98 LEU A N 1
ATOM 768 C CA . LEU A 1 98 ? 0.194 -7.120 4.858 1.00 90.62 98 LEU A CA 1
ATOM 769 C C . LEU A 1 98 ? 0.263 -6.336 3.542 1.00 90.62 98 LEU A C 1
ATOM 771 O O . LEU A 1 98 ? 1.064 -6.669 2.674 1.00 90.62 98 LEU A O 1
ATOM 775 N N . ILE A 1 99 ? -0.524 -5.266 3.407 1.00 90.50 99 ILE A N 1
ATOM 776 C CA . ILE A 1 99 ? -0.492 -4.401 2.219 1.00 90.50 99 ILE A CA 1
ATOM 777 C C . ILE A 1 99 ? 0.877 -3.726 2.081 1.00 90.50 99 ILE A C 1
ATOM 779 O O . ILE A 1 99 ? 1.457 -3.752 1.000 1.00 90.50 99 ILE A O 1
ATOM 783 N N . LEU A 1 100 ? 1.426 -3.173 3.167 1.00 91.38 100 LEU A N 1
ATOM 784 C CA . LEU A 1 100 ? 2.759 -2.563 3.155 1.00 91.38 100 LEU A CA 1
ATOM 785 C C . LEU A 1 100 ? 3.848 -3.576 2.796 1.00 91.38 100 LEU A C 1
ATOM 787 O O . LEU A 1 100 ? 4.747 -3.241 2.034 1.00 91.38 100 LEU A O 1
ATOM 791 N N . PHE A 1 101 ? 3.750 -4.810 3.292 1.00 91.88 101 PHE A N 1
ATOM 792 C CA . PHE A 1 101 ? 4.686 -5.876 2.946 1.00 91.88 101 PHE A CA 1
ATOM 793 C C . PHE A 1 101 ? 4.615 -6.250 1.459 1.00 91.88 101 PHE A C 1
ATOM 795 O O . PHE A 1 101 ? 5.652 -6.380 0.815 1.00 91.88 101 PHE A O 1
ATOM 802 N N . LEU A 1 102 ? 3.410 -6.368 0.890 1.00 90.69 102 LEU A N 1
ATOM 803 C CA . LEU A 1 102 ? 3.235 -6.642 -0.540 1.00 90.69 102 LEU A CA 1
ATOM 804 C C . LEU A 1 102 ? 3.764 -5.499 -1.408 1.00 90.69 102 LEU A C 1
ATOM 806 O O . LEU A 1 102 ? 4.481 -5.749 -2.373 1.00 90.69 102 LEU A O 1
ATOM 810 N N . LEU A 1 103 ? 3.459 -4.250 -1.048 1.00 90.75 103 LEU A N 1
ATOM 811 C CA . LEU A 1 103 ? 3.986 -3.081 -1.749 1.00 90.75 103 LEU A CA 1
ATOM 812 C C . LEU A 1 103 ? 5.515 -3.034 -1.654 1.00 90.75 103 LEU A C 1
ATOM 814 O O . LEU A 1 103 ? 6.175 -2.890 -2.677 1.00 90.75 103 LEU A O 1
ATOM 818 N N . ALA A 1 104 ? 6.091 -3.237 -0.466 1.00 89.94 104 ALA A N 1
ATOM 819 C CA . ALA A 1 104 ? 7.539 -3.306 -0.279 1.00 89.94 104 ALA A CA 1
ATOM 820 C C . ALA A 1 104 ? 8.176 -4.434 -1.106 1.00 89.94 104 ALA A C 1
ATOM 822 O O . ALA A 1 104 ? 9.211 -4.220 -1.728 1.00 89.94 104 ALA A O 1
ATOM 823 N N . GLY A 1 105 ? 7.542 -5.607 -1.177 1.00 87.19 105 GLY A N 1
ATOM 824 C CA . GLY A 1 105 ? 7.983 -6.711 -2.028 1.00 87.19 105 GLY A CA 1
ATOM 825 C C . GLY A 1 105 ? 7.981 -6.357 -3.517 1.00 87.19 105 GLY A C 1
ATOM 826 O O . GLY A 1 105 ? 8.917 -6.722 -4.224 1.00 87.19 105 GLY A O 1
ATOM 827 N N . LEU A 1 106 ? 6.989 -5.600 -3.996 1.00 84.19 106 LEU A N 1
ATOM 828 C CA . LEU A 1 106 ? 6.952 -5.102 -5.377 1.00 84.19 106 LEU A CA 1
ATOM 829 C C . LEU A 1 106 ? 8.063 -4.080 -5.651 1.00 84.19 106 LEU A C 1
ATOM 831 O O . LEU A 1 106 ? 8.703 -4.159 -6.696 1.00 84.19 106 LEU A O 1
ATOM 835 N N . PHE A 1 107 ? 8.350 -3.180 -4.705 1.00 82.75 107 PHE A N 1
ATOM 836 C CA . PHE A 1 107 ? 9.502 -2.276 -4.802 1.00 82.75 107 PHE A CA 1
ATOM 837 C C . PHE A 1 107 ? 10.825 -3.048 -4.830 1.00 82.75 107 PHE A C 1
ATOM 839 O O . PHE A 1 107 ? 11.656 -2.783 -5.693 1.00 82.75 107 PHE A O 1
ATOM 846 N N . ILE A 1 108 ? 10.994 -4.050 -3.958 1.00 75.12 108 ILE A N 1
ATOM 847 C CA . ILE A 1 108 ? 12.191 -4.901 -3.946 1.00 75.12 108 ILE A CA 1
ATOM 848 C C . ILE A 1 108 ? 12.314 -5.667 -5.262 1.00 75.12 108 ILE A C 1
ATOM 850 O O . ILE A 1 108 ? 13.404 -5.730 -5.807 1.00 75.12 108 ILE A O 1
ATOM 854 N N . SER A 1 109 ? 11.219 -6.197 -5.808 1.00 64.00 109 SER A N 1
ATOM 855 C CA . SER A 1 109 ? 11.223 -6.930 -7.082 1.00 64.00 109 SER A CA 1
ATOM 856 C C . SER A 1 109 ? 11.555 -6.021 -8.271 1.00 64.00 109 SER A C 1
ATOM 858 O O . SER A 1 109 ? 12.290 -6.435 -9.162 1.00 64.00 109 SER A O 1
ATOM 860 N N . GLY A 1 110 ? 11.090 -4.767 -8.254 1.00 60.12 110 GLY A N 1
ATOM 861 C CA . GLY A 1 110 ? 11.496 -3.743 -9.223 1.00 60.12 110 GLY A CA 1
ATOM 862 C C . GLY A 1 110 ? 12.976 -3.369 -9.107 1.00 60.12 110 GLY A C 1
ATOM 863 O O . GLY A 1 110 ? 13.630 -3.155 -10.118 1.00 60.12 110 GLY A O 1
ATOM 864 N N . THR A 1 111 ? 13.537 -3.377 -7.893 1.00 54.44 111 THR A N 1
ATOM 865 C CA . THR A 1 111 ? 14.981 -3.172 -7.667 1.00 54.44 111 THR A CA 1
ATOM 866 C C . THR A 1 111 ? 15.826 -4.446 -7.792 1.00 54.44 111 THR A C 1
ATOM 868 O O . THR A 1 111 ? 17.041 -4.348 -7.872 1.00 54.44 111 THR A O 1
ATOM 871 N N . PHE A 1 112 ? 15.219 -5.637 -7.803 1.00 48.28 112 PHE A N 1
ATOM 872 C CA . PHE A 1 112 ? 15.896 -6.936 -7.940 1.00 48.28 112 PHE A CA 1
ATOM 873 C C . PHE A 1 112 ? 15.910 -7.427 -9.392 1.00 48.28 112 PHE A C 1
ATOM 875 O O . PHE A 1 112 ? 16.703 -8.296 -9.740 1.00 48.28 112 PHE A O 1
ATOM 882 N N . SER A 1 113 ? 15.083 -6.831 -10.256 1.00 49.50 113 SER A N 1
ATOM 883 C CA . SER A 1 113 ? 15.255 -6.921 -11.708 1.00 49.50 113 SER A CA 1
ATOM 884 C C . SER A 1 113 ? 16.265 -5.906 -12.255 1.00 49.50 113 SER A C 1
ATOM 886 O O . SER A 1 113 ? 16.466 -5.860 -13.461 1.00 49.50 113 SER A O 1
ATOM 888 N N . HIS A 1 114 ? 16.921 -5.134 -11.384 1.00 45.84 114 HIS A N 1
ATOM 889 C CA . HIS A 1 114 ? 18.236 -4.584 -11.669 1.00 45.84 114 HIS A CA 1
ATOM 890 C C . HIS A 1 114 ? 19.218 -5.472 -10.909 1.00 45.84 114 HIS A C 1
ATOM 892 O O . HIS A 1 114 ? 19.324 -5.408 -9.683 1.00 45.84 114 HIS A O 1
ATOM 898 N N . SER A 1 115 ? 19.894 -6.373 -11.617 1.00 57.25 115 SER A N 1
ATOM 899 C CA . SER A 1 115 ? 21.059 -7.049 -11.064 1.00 57.25 115 SER A CA 1
ATOM 900 C C . SER A 1 115 ? 21.959 -5.993 -10.431 1.00 57.25 115 SER A C 1
ATOM 902 O O . SER A 1 115 ? 22.431 -5.074 -11.099 1.00 57.25 115 SER A O 1
ATOM 904 N N . ASN A 1 116 ? 22.186 -6.127 -9.125 1.00 50.44 116 ASN A N 1
ATOM 905 C CA . ASN A 1 116 ? 23.297 -5.494 -8.438 1.00 50.44 116 ASN A CA 1
ATOM 906 C C . ASN A 1 116 ? 24.597 -6.067 -9.017 1.00 50.44 116 ASN A C 1
ATOM 908 O O . ASN A 1 116 ? 25.268 -6.877 -8.381 1.00 50.44 116 ASN A O 1
ATOM 912 N N . THR A 1 117 ? 24.988 -5.650 -10.215 1.00 43.69 117 THR A N 1
ATOM 913 C CA . THR A 1 117 ? 26.405 -5.544 -10.522 1.00 43.69 117 THR A CA 1
ATOM 914 C C . THR A 1 117 ? 26.835 -4.208 -9.971 1.00 43.69 117 THR A C 1
ATOM 916 O O . THR A 1 117 ? 26.719 -3.155 -10.588 1.00 43.69 117 THR A O 1
ATOM 919 N N . VAL A 1 118 ? 27.288 -4.280 -8.729 1.00 39.75 118 VAL A N 1
ATOM 920 C CA . VAL A 1 118 ? 28.210 -3.322 -8.151 1.00 39.75 118 VAL A CA 1
ATOM 921 C C . VAL A 1 118 ? 29.209 -2.906 -9.244 1.00 39.75 118 VAL A C 1
ATOM 923 O O . VAL A 1 118 ? 30.064 -3.698 -9.635 1.00 39.75 118 VAL A O 1
ATOM 926 N N . TYR A 1 119 ? 29.111 -1.663 -9.728 1.00 46.66 119 TYR A N 1
ATOM 927 C CA . TYR A 1 119 ? 30.211 -0.958 -10.387 1.00 46.66 119 TYR A CA 1
ATOM 928 C C . TYR A 1 119 ? 31.285 -0.665 -9.328 1.00 46.66 119 TYR A C 1
ATOM 930 O O . TYR A 1 119 ? 31.609 0.478 -9.018 1.00 46.66 119 TYR A O 1
ATOM 938 N N . THR A 1 120 ? 31.844 -1.706 -8.714 1.00 37.59 120 THR A N 1
ATOM 939 C CA . THR A 1 120 ? 33.216 -1.616 -8.237 1.00 37.59 120 THR A CA 1
ATOM 940 C C . THR A 1 120 ? 34.035 -1.505 -9.499 1.00 37.59 120 THR A C 1
ATOM 942 O O . THR A 1 120 ? 33.896 -2.350 -10.383 1.00 37.59 120 THR A O 1
ATOM 945 N N . ALA A 1 121 ? 34.844 -0.454 -9.589 1.00 46.91 121 ALA A N 1
ATOM 946 C CA . ALA A 1 121 ? 35.907 -0.348 -10.569 1.00 46.91 121 ALA A CA 1
ATOM 947 C C . ALA A 1 121 ? 36.508 -1.739 -10.820 1.00 46.91 121 ALA A C 1
ATOM 949 O O . ALA A 1 121 ? 37.104 -2.326 -9.917 1.00 46.91 121 ALA A O 1
ATOM 950 N N . TYR A 1 122 ? 36.280 -2.296 -12.009 1.00 38.25 122 TYR A N 1
ATOM 951 C CA . TYR A 1 122 ? 36.945 -3.523 -12.414 1.00 38.25 122 TYR A CA 1
ATOM 952 C C . TYR A 1 122 ? 38.421 -3.171 -12.616 1.00 38.25 122 TYR A C 1
ATOM 954 O O . TYR A 1 122 ? 38.726 -2.359 -13.495 1.00 38.25 122 TYR A O 1
ATOM 962 N N . PRO A 1 123 ? 39.365 -3.762 -11.864 1.00 41.12 123 PRO A N 1
ATOM 963 C CA . PRO A 1 123 ? 40.711 -3.875 -12.377 1.00 41.12 123 PRO A CA 1
ATOM 964 C C . PRO A 1 123 ? 40.653 -4.838 -13.567 1.00 41.12 123 PRO A C 1
ATOM 966 O O . PRO A 1 123 ? 40.248 -5.996 -13.444 1.00 41.12 123 PRO A O 1
ATOM 969 N N . VAL A 1 124 ? 41.031 -4.335 -14.739 1.00 39.84 124 VAL A N 1
ATOM 970 C CA . VAL A 1 124 ? 41.265 -5.135 -15.941 1.00 39.84 124 VAL A CA 1
ATOM 971 C C . VAL A 1 124 ? 42.407 -6.111 -15.643 1.00 39.84 124 VAL A C 1
ATOM 973 O O . VAL A 1 124 ? 43.578 -5.749 -15.698 1.00 39.84 124 VAL A O 1
ATOM 976 N N . ASN A 1 125 ? 42.065 -7.355 -15.313 1.00 43.72 125 ASN A N 1
ATOM 977 C CA . ASN A 1 125 ? 42.998 -8.476 -15.333 1.00 43.72 125 ASN A CA 1
ATOM 978 C C . ASN A 1 125 ? 42.818 -9.207 -16.663 1.00 43.72 125 ASN A C 1
ATOM 980 O O . ASN A 1 125 ? 41.911 -10.022 -16.817 1.00 43.72 125 ASN A O 1
ATOM 984 N N . ILE A 1 126 ? 43.677 -8.872 -17.628 1.00 39.53 126 ILE A N 1
ATOM 985 C CA . ILE A 1 126 ? 43.807 -9.567 -18.912 1.00 39.53 126 ILE A CA 1
ATOM 986 C C . ILE A 1 126 ? 44.411 -10.952 -18.638 1.00 39.53 126 ILE A C 1
ATOM 988 O O . ILE A 1 126 ? 45.557 -11.016 -18.186 1.00 39.53 126 ILE A O 1
ATOM 992 N N . PRO A 1 127 ? 43.719 -12.066 -18.933 1.00 34.16 127 PRO A N 1
ATOM 993 C CA . PRO A 1 127 ? 44.361 -13.366 -18.997 1.00 34.16 127 PRO A CA 1
ATOM 994 C C . PRO A 1 127 ? 45.161 -13.416 -20.300 1.00 34.16 127 PRO A C 1
ATOM 996 O O . PRO A 1 127 ? 44.616 -13.546 -21.396 1.00 34.16 127 PRO A O 1
ATOM 999 N N . SER A 1 128 ? 46.477 -13.284 -20.188 1.00 44.12 128 SER A N 1
ATOM 1000 C CA . SER A 1 128 ? 47.403 -13.673 -21.240 1.00 44.12 128 SER A CA 1
ATOM 1001 C C . SER A 1 128 ? 47.440 -15.197 -21.303 1.00 44.12 128 SER A C 1
ATOM 1003 O O . SER A 1 128 ? 48.206 -15.843 -20.596 1.00 44.12 128 SER A O 1
ATOM 1005 N N . THR A 1 129 ? 46.594 -15.806 -22.129 1.00 32.81 129 THR A N 1
ATOM 1006 C CA . THR A 1 129 ? 46.868 -17.146 -22.666 1.00 32.81 129 THR A CA 1
ATOM 1007 C C . THR A 1 129 ? 46.020 -17.411 -23.904 1.00 32.81 129 THR A C 1
ATOM 1009 O O . THR A 1 129 ? 44.799 -17.505 -23.875 1.00 32.81 129 THR A O 1
ATOM 1012 N N . SER A 1 130 ? 46.733 -17.486 -25.020 1.00 46.12 130 SER A N 1
ATOM 1013 C CA . SER A 1 130 ? 46.313 -17.907 -26.350 1.00 46.12 130 SER A CA 1
ATOM 1014 C C . SER A 1 130 ? 45.477 -19.188 -26.347 1.00 46.12 130 SER A C 1
ATOM 1016 O O . SER A 1 130 ? 45.918 -20.165 -25.740 1.00 46.12 130 SER A O 1
ATOM 1018 N N . THR A 1 131 ? 44.369 -19.216 -27.105 1.00 33.53 131 THR A N 1
ATOM 1019 C CA . THR A 1 131 ? 44.075 -20.200 -28.182 1.00 33.53 131 THR A CA 1
ATOM 1020 C C . THR A 1 131 ? 42.625 -20.040 -28.699 1.00 33.53 131 THR A C 1
ATOM 1022 O O . THR A 1 131 ? 41.681 -20.545 -28.107 1.00 33.53 131 THR A O 1
ATOM 1025 N N . THR A 1 132 ? 42.523 -19.356 -29.851 1.00 32.97 132 THR A N 1
ATOM 1026 C CA . THR A 1 132 ? 41.639 -19.609 -31.020 1.00 32.97 132 THR A CA 1
ATOM 1027 C C . THR A 1 132 ? 40.159 -19.158 -31.033 1.00 32.97 132 THR A C 1
ATOM 1029 O O . THR A 1 132 ? 39.318 -19.714 -30.339 1.00 32.97 132 THR A O 1
ATOM 1032 N N . ALA A 1 133 ? 39.871 -18.256 -31.996 1.00 34.50 133 ALA A N 1
ATOM 1033 C CA . ALA A 1 133 ? 38.577 -17.788 -32.541 1.00 34.50 133 ALA A CA 1
ATOM 1034 C C . ALA A 1 133 ? 37.841 -16.692 -31.727 1.00 34.50 133 ALA A C 1
ATOM 1036 O O . ALA A 1 133 ? 36.886 -16.953 -31.013 1.00 34.50 133 ALA A O 1
ATOM 1037 N N . ASN A 1 134 ? 38.362 -15.460 -31.681 1.00 39.44 134 ASN A N 1
ATOM 1038 C CA . ASN A 1 134 ? 38.069 -14.339 -32.603 1.00 39.44 134 ASN A CA 1
ATOM 1039 C C . ASN A 1 134 ? 36.620 -13.810 -32.523 1.00 39.44 134 ASN A C 1
ATOM 1041 O O . ASN A 1 134 ? 35.767 -14.271 -33.275 1.00 39.44 134 ASN A O 1
ATOM 1045 N N . THR A 1 135 ? 36.370 -12.818 -31.655 1.00 35.84 135 THR A N 1
ATOM 1046 C CA . THR A 1 135 ? 35.821 -11.468 -31.958 1.00 35.84 135 THR A CA 1
ATOM 1047 C C . THR A 1 135 ? 35.574 -10.747 -30.622 1.00 35.84 135 THR A C 1
ATOM 1049 O O . THR A 1 135 ? 34.474 -10.750 -30.087 1.00 35.84 135 THR A O 1
ATOM 1052 N N . SER A 1 136 ? 36.614 -10.157 -30.029 1.00 48.75 136 SER A N 1
ATOM 1053 C CA . SER A 1 136 ? 36.442 -9.132 -28.991 1.00 48.75 136 SER A CA 1
ATOM 1054 C C . SER A 1 136 ? 36.143 -7.815 -29.710 1.00 48.75 136 SER A C 1
ATOM 1056 O O . SER A 1 136 ? 37.056 -7.107 -30.139 1.00 48.75 136 SER A O 1
ATOM 1058 N N . THR A 1 137 ? 34.864 -7.588 -29.977 1.00 52.38 137 THR A N 1
ATOM 1059 C CA . THR A 1 137 ? 34.338 -6.602 -30.924 1.00 52.38 137 THR A CA 1
ATOM 1060 C C . THR A 1 137 ? 34.567 -5.154 -30.444 1.00 52.38 137 THR A C 1
ATOM 1062 O O . THR A 1 137 ? 34.395 -4.879 -29.253 1.00 52.38 137 THR A O 1
ATOM 1065 N N . PRO A 1 138 ? 34.894 -4.197 -31.342 1.00 61.56 138 PRO A N 1
ATOM 1066 C CA . PRO A 1 138 ? 34.908 -2.749 -31.063 1.00 61.56 138 PRO A CA 1
ATOM 1067 C C . PRO A 1 138 ? 33.652 -2.238 -30.334 1.00 61.56 138 PRO A C 1
ATOM 1069 O O . PRO A 1 138 ? 33.724 -1.306 -29.534 1.00 61.56 138 PRO A O 1
ATOM 1072 N N . THR A 1 139 ? 32.532 -2.923 -30.553 1.00 68.06 139 THR A N 1
ATOM 1073 C CA . THR A 1 139 ? 31.208 -2.753 -29.950 1.00 68.06 139 THR A CA 1
ATOM 1074 C C . THR A 1 139 ? 31.244 -2.564 -28.431 1.00 68.06 139 THR A C 1
ATOM 1076 O O . THR A 1 139 ? 30.693 -1.589 -27.930 1.00 68.06 139 THR A O 1
ATOM 1079 N N . ALA A 1 140 ? 31.946 -3.426 -27.681 1.00 69.56 140 ALA A N 1
ATOM 1080 C CA . ALA A 1 140 ? 31.976 -3.351 -26.213 1.00 69.56 140 ALA A CA 1
ATOM 1081 C C . ALA A 1 140 ? 32.665 -2.073 -25.695 1.00 69.56 140 ALA A C 1
ATOM 1083 O O . ALA A 1 140 ? 32.298 -1.533 -24.655 1.00 69.56 140 ALA A O 1
ATOM 1084 N N . ASN A 1 141 ? 33.646 -1.561 -26.442 1.00 78.56 141 ASN A N 1
ATOM 1085 C CA . ASN A 1 141 ? 34.330 -0.310 -26.119 1.00 78.56 141 ASN A CA 1
ATOM 1086 C C . ASN A 1 141 ? 33.467 0.909 -26.494 1.00 78.56 141 ASN A C 1
ATOM 1088 O O . ASN A 1 141 ? 33.425 1.899 -25.767 1.00 78.56 141 ASN A O 1
ATOM 1092 N N . TYR A 1 142 ? 32.741 0.835 -27.611 1.00 85.56 142 TYR A N 1
ATOM 1093 C CA . TYR A 1 142 ? 31.858 1.916 -28.055 1.00 85.56 142 TYR A CA 1
ATOM 1094 C C . TYR A 1 142 ? 30.627 2.075 -27.159 1.00 85.56 142 TYR A C 1
ATOM 1096 O O . TYR A 1 142 ? 30.195 3.201 -26.939 1.00 85.56 142 TYR A O 1
ATOM 1104 N N . LEU A 1 143 ? 30.150 0.983 -26.559 1.00 85.38 143 LEU A N 1
ATOM 1105 C CA . LEU A 1 143 ? 29.087 0.995 -25.553 1.00 85.38 143 LEU A CA 1
ATOM 1106 C C . LEU A 1 143 ? 29.507 1.687 -24.256 1.00 85.38 143 LEU A C 1
ATOM 1108 O O . LEU A 1 143 ? 28.729 2.454 -23.709 1.00 85.38 143 LEU A O 1
ATOM 1112 N N . ALA A 1 144 ? 30.735 1.449 -23.780 1.00 85.25 144 ALA A N 1
ATOM 1113 C CA . ALA A 1 144 ? 31.250 2.072 -22.556 1.00 85.25 144 ALA A CA 1
ATOM 1114 C C . ALA A 1 144 ? 31.543 3.574 -22.719 1.00 85.25 144 ALA A C 1
ATOM 1116 O O . ALA A 1 144 ? 31.545 4.321 -21.741 1.00 85.25 144 ALA A O 1
ATOM 1117 N N . TYR A 1 145 ? 31.819 4.006 -23.952 1.00 87.38 145 TYR A N 1
ATOM 1118 C CA . TYR A 1 145 ? 32.159 5.384 -24.295 1.00 87.38 145 TYR A CA 1
ATOM 1119 C C . TYR A 1 145 ? 31.421 5.805 -25.575 1.00 87.38 145 TYR A C 1
ATOM 1121 O O . TYR A 1 145 ? 32.068 5.920 -26.634 1.00 87.38 145 TYR A O 1
ATOM 1129 N N . PRO A 1 146 ? 30.091 6.021 -25.503 1.00 92.06 146 PRO A N 1
ATOM 1130 C CA . PRO A 1 146 ? 29.302 6.433 -26.656 1.00 92.06 146 PRO A CA 1
ATOM 1131 C C . PRO A 1 146 ? 29.768 7.798 -27.151 1.00 92.06 146 PRO A C 1
ATOM 1133 O O . PRO A 1 146 ? 30.139 8.683 -26.374 1.00 92.06 146 PRO A O 1
ATOM 1136 N N . ARG A 1 147 ? 29.756 7.979 -28.467 1.00 92.94 147 ARG A N 1
ATOM 1137 C CA . ARG A 1 147 ? 30.107 9.243 -29.110 1.00 92.94 147 ARG A CA 1
ATOM 1138 C C . ARG A 1 147 ? 29.030 9.656 -30.089 1.00 92.94 147 ARG A C 1
ATOM 1140 O O . ARG A 1 147 ? 28.375 8.828 -30.717 1.00 92.94 147 ARG A O 1
ATOM 1147 N N . THR A 1 148 ? 28.904 10.966 -30.256 1.00 92.88 148 THR A N 1
ATOM 1148 C CA . THR A 1 148 ? 28.128 11.540 -31.349 1.00 92.88 148 THR A CA 1
ATOM 1149 C C . THR A 1 148 ? 28.582 10.947 -32.677 1.00 92.88 148 THR A C 1
ATOM 1151 O O . THR A 1 148 ? 29.773 10.942 -32.984 1.00 92.88 148 THR A O 1
ATOM 1154 N N . GLY A 1 149 ? 27.620 10.457 -33.454 1.00 91.31 149 GLY A N 1
ATOM 1155 C CA . GLY A 1 149 ? 27.841 9.812 -34.742 1.00 91.31 149 GLY A CA 1
ATOM 1156 C C . GLY A 1 149 ? 27.926 8.287 -34.699 1.00 91.31 149 GLY A C 1
ATOM 1157 O O . GLY A 1 149 ? 27.864 7.690 -35.770 1.00 91.31 149 GLY A O 1
ATOM 1158 N N . ASP A 1 150 ? 28.017 7.650 -33.526 1.00 94.94 150 ASP A N 1
ATOM 1159 C CA . ASP A 1 150 ? 27.970 6.185 -33.437 1.00 94.94 150 ASP A CA 1
ATOM 1160 C C . ASP A 1 150 ? 26.630 5.654 -33.981 1.00 94.94 150 ASP A C 1
ATOM 1162 O O . ASP A 1 150 ? 25.565 6.200 -33.674 1.00 94.94 150 ASP A O 1
ATOM 1166 N N . VAL A 1 151 ? 26.682 4.585 -34.779 1.00 95.00 151 VAL A N 1
ATOM 1167 C CA . VAL A 1 151 ? 25.514 3.928 -35.384 1.00 95.00 151 VAL A CA 1
ATOM 1168 C C . VAL A 1 151 ? 25.360 2.535 -34.795 1.00 95.00 151 VAL A C 1
ATOM 1170 O O . VAL A 1 151 ? 26.267 1.710 -34.875 1.00 95.00 151 VAL A O 1
ATOM 1173 N N . TYR A 1 152 ? 24.199 2.274 -34.216 1.00 95.00 152 TYR A N 1
ATOM 1174 C CA . TYR A 1 152 ? 23.867 1.042 -33.525 1.00 95.00 152 TYR A CA 1
ATOM 1175 C C . TYR A 1 152 ? 22.968 0.189 -34.407 1.00 95.00 152 TYR A C 1
ATOM 1177 O O . TYR A 1 152 ? 21.906 0.636 -34.842 1.00 95.00 152 TYR A O 1
ATOM 1185 N N . GLU A 1 153 ? 23.381 -1.052 -34.638 1.00 95.31 153 GLU A N 1
ATOM 1186 C CA . GLU A 1 153 ? 22.555 -2.077 -35.264 1.00 95.31 153 GLU A CA 1
ATOM 1187 C C . GLU A 1 153 ? 21.749 -2.783 -34.184 1.00 95.31 153 GLU A C 1
ATOM 1189 O O . GLU A 1 153 ? 22.324 -3.313 -33.230 1.00 95.31 153 GLU A O 1
ATOM 1194 N N . TYR A 1 154 ? 20.423 -2.805 -34.315 1.00 95.00 154 TYR A N 1
ATOM 1195 C CA . TYR A 1 154 ? 19.572 -3.398 -33.291 1.00 95.00 154 TYR A CA 1
ATOM 1196 C C . TYR A 1 154 ? 18.418 -4.220 -33.861 1.00 95.00 154 TYR A C 1
ATOM 1198 O O . TYR A 1 154 ? 17.976 -4.041 -34.997 1.00 95.00 154 TYR A O 1
ATOM 1206 N N . LYS A 1 155 ? 17.944 -5.162 -33.046 1.00 94.88 155 LYS A N 1
ATOM 1207 C CA . LYS A 1 155 ? 16.825 -6.050 -33.348 1.00 94.88 155 LYS A CA 1
ATOM 1208 C C . LYS A 1 155 ? 15.496 -5.410 -32.940 1.00 94.88 155 LYS A C 1
ATOM 1210 O O . LYS A 1 155 ? 15.323 -5.016 -31.784 1.00 94.88 155 LYS A O 1
ATOM 1215 N N . THR A 1 156 ? 14.553 -5.375 -33.876 1.00 92.62 156 THR A N 1
ATOM 1216 C CA . THR A 1 156 ? 13.167 -4.925 -33.669 1.00 92.62 156 THR A CA 1
ATOM 1217 C C . THR A 1 156 ? 12.243 -6.133 -33.466 1.00 92.62 156 THR A C 1
ATOM 1219 O O . THR A 1 156 ? 12.700 -7.276 -33.366 1.00 92.62 156 THR A O 1
ATOM 1222 N N . GLU A 1 157 ? 10.933 -5.907 -33.362 1.00 91.00 157 GLU A N 1
ATOM 1223 C CA . GLU A 1 157 ? 9.955 -7.002 -33.296 1.00 91.00 157 GLU A CA 1
ATOM 1224 C C . GLU A 1 157 ? 9.827 -7.744 -34.637 1.00 91.00 157 GLU A C 1
ATOM 1226 O O . GLU A 1 157 ? 9.659 -8.965 -34.652 1.00 91.00 157 GLU A O 1
ATOM 1231 N N . SER A 1 158 ? 9.946 -7.016 -35.753 1.00 87.81 158 SER A N 1
ATOM 1232 C CA . SER A 1 158 ? 9.758 -7.513 -37.123 1.00 87.81 158 SER A CA 1
ATOM 1233 C C . SER A 1 158 ? 11.052 -7.823 -37.877 1.00 87.81 158 SER A C 1
ATOM 1235 O O . SER A 1 158 ? 11.003 -8.544 -38.871 1.00 87.81 158 SER A O 1
ATOM 1237 N N . GLY A 1 159 ? 12.208 -7.346 -37.414 1.00 93.56 159 GLY A N 1
ATOM 1238 C CA . GLY A 1 159 ? 13.477 -7.536 -38.109 1.00 93.56 159 GLY A CA 1
ATOM 1239 C C . GLY A 1 159 ? 14.634 -6.807 -37.433 1.00 93.56 159 GLY A C 1
ATOM 1240 O O . GLY A 1 159 ? 14.962 -7.062 -36.270 1.00 93.56 159 GLY A O 1
ATOM 1241 N N . TYR A 1 160 ? 15.286 -5.931 -38.193 1.00 96.00 160 TYR A N 1
ATOM 1242 C CA . TYR A 1 160 ? 16.488 -5.210 -37.792 1.00 96.00 160 TYR A CA 1
ATOM 1243 C C . TYR A 1 160 ? 16.441 -3.765 -38.271 1.00 96.00 160 TYR A C 1
ATOM 1245 O O . TYR A 1 160 ? 15.990 -3.490 -39.382 1.00 96.00 160 TYR A O 1
ATOM 1253 N N . SER A 1 161 ? 16.971 -2.847 -37.474 1.00 96.94 161 SER A N 1
ATOM 1254 C CA . SER A 1 161 ? 17.077 -1.440 -37.851 1.00 96.94 161 SER A CA 1
ATOM 1255 C C . SER A 1 161 ? 18.347 -0.804 -37.282 1.00 96.94 161 SER A C 1
ATOM 1257 O O . SER A 1 161 ? 19.210 -1.483 -36.716 1.00 96.94 161 SER A O 1
ATOM 1259 N N . LEU A 1 162 ? 18.480 0.503 -37.496 1.00 96.56 162 LEU A N 1
ATOM 1260 C CA . LEU A 1 162 ? 19.615 1.320 -37.096 1.00 96.56 162 LEU A CA 1
ATOM 1261 C C . LEU A 1 162 ? 19.137 2.499 -36.260 1.00 96.56 162 LEU A C 1
ATOM 1263 O O . LEU A 1 162 ? 18.103 3.100 -36.553 1.00 96.56 162 LEU A O 1
ATOM 1267 N N . PHE A 1 163 ? 19.931 2.892 -35.276 1.00 95.56 163 PHE A N 1
ATOM 1268 C CA . PHE A 1 163 ? 19.814 4.223 -34.701 1.00 95.56 163 PHE A CA 1
ATOM 1269 C C . PHE A 1 163 ? 21.181 4.880 -34.593 1.00 95.56 163 PHE A C 1
ATOM 1271 O O . PHE A 1 163 ? 22.193 4.213 -34.394 1.00 95.56 163 PHE A O 1
ATOM 1278 N N . LYS A 1 164 ? 21.218 6.200 -34.750 1.00 95.38 164 LYS A N 1
ATOM 1279 C CA . LYS A 1 164 ? 22.450 6.987 -34.704 1.00 95.38 164 LYS A CA 1
ATOM 1280 C C . LYS A 1 164 ? 22.433 7.921 -33.508 1.00 95.38 164 LYS A C 1
ATOM 1282 O O . LYS A 1 164 ? 21.417 8.566 -33.251 1.00 95.38 164 LYS A O 1
ATOM 1287 N N . LEU A 1 165 ? 23.565 8.042 -32.827 1.00 94.94 165 LEU A N 1
ATOM 1288 C CA . LEU A 1 165 ? 23.712 8.983 -31.726 1.00 94.94 165 LEU A CA 1
ATOM 1289 C C . LEU A 1 165 ? 23.949 10.408 -32.228 1.00 94.94 165 LEU A C 1
ATOM 1291 O O . LEU A 1 165 ? 24.833 10.677 -33.043 1.00 94.94 165 LEU A O 1
ATOM 1295 N N . GLY A 1 166 ? 23.151 11.324 -31.699 1.00 91.94 166 GLY A N 1
ATOM 1296 C CA . GLY 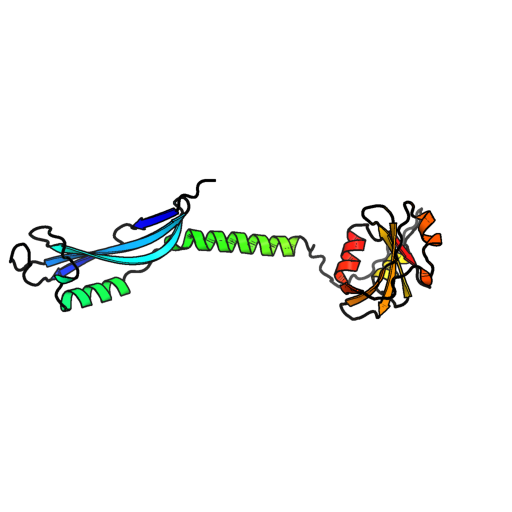A 1 166 ? 23.365 12.760 -31.727 1.00 91.94 166 GLY A CA 1
ATOM 1297 C C . GLY A 1 166 ? 24.235 13.212 -30.566 1.00 91.94 166 GLY A C 1
ATOM 1298 O O . GLY A 1 166 ? 25.330 12.697 -30.342 1.00 91.94 166 GLY A O 1
ATOM 1299 N N . THR A 1 167 ? 23.746 14.189 -29.815 1.00 92.12 167 THR A N 1
ATOM 1300 C CA . THR A 1 167 ? 24.386 14.654 -28.585 1.00 92.12 167 THR A CA 1
ATOM 1301 C C . THR A 1 167 ? 24.440 13.551 -27.519 1.00 92.12 167 THR A C 1
ATOM 1303 O O . THR A 1 167 ? 23.431 12.923 -27.206 1.00 92.12 167 THR A O 1
ATOM 1306 N N . VAL A 1 168 ? 25.619 13.337 -26.929 1.00 92.56 168 VAL A N 1
ATOM 1307 C CA . VAL A 1 168 ? 25.814 12.437 -25.780 1.00 92.56 168 VAL A CA 1
ATOM 1308 C C . VAL A 1 168 ? 25.883 13.284 -24.510 1.00 92.56 168 VAL A C 1
ATOM 1310 O O . VAL A 1 168 ? 26.855 14.011 -24.295 1.00 92.56 168 VAL A O 1
ATOM 1313 N N . GLY A 1 169 ? 24.826 13.231 -23.702 1.00 87.06 169 GLY A N 1
ATOM 1314 C CA . GLY A 1 169 ? 24.755 13.831 -22.374 1.00 87.06 169 GLY A CA 1
ATOM 1315 C C . GLY A 1 169 ? 25.366 12.935 -21.294 1.00 87.06 169 GLY A C 1
ATOM 1316 O O . GLY A 1 169 ? 25.988 11.915 -21.580 1.00 87.06 169 GLY A O 1
ATOM 1317 N N . TYR A 1 170 ? 25.201 13.330 -20.029 1.00 82.81 170 TYR A N 1
ATOM 1318 C CA . TYR A 1 170 ? 25.718 12.556 -18.895 1.00 82.81 170 TYR A CA 1
ATOM 1319 C C . TYR A 1 170 ? 24.880 11.299 -18.612 1.00 82.81 170 TYR A C 1
ATOM 1321 O O . TYR A 1 170 ? 25.429 10.229 -18.375 1.00 82.81 170 TYR A O 1
ATOM 1329 N N . ASP A 1 171 ? 23.555 11.437 -18.642 1.00 88.94 171 ASP A N 1
ATOM 1330 C CA . ASP A 1 171 ? 22.572 10.385 -18.354 1.00 88.94 171 ASP A CA 1
ATOM 1331 C C . ASP A 1 171 ? 21.664 10.064 -19.552 1.00 88.94 171 ASP A C 1
ATOM 1333 O O . ASP A 1 171 ? 20.895 9.102 -19.522 1.00 88.94 171 ASP A O 1
ATOM 1337 N N . SER A 1 172 ? 21.759 10.869 -20.606 1.00 91.75 172 SER A N 1
ATOM 1338 C CA . SER A 1 172 ? 20.834 10.902 -21.730 1.00 91.75 172 SER A CA 1
ATOM 1339 C C . SER A 1 172 ? 21.587 10.932 -23.054 1.00 91.75 172 SER A C 1
ATOM 1341 O O . SER A 1 172 ? 22.620 11.584 -23.208 1.00 91.75 172 SER A O 1
ATOM 1343 N N . LEU A 1 173 ? 21.058 10.194 -24.019 1.00 94.50 173 LEU A N 1
ATOM 1344 C CA . LEU A 1 173 ? 21.540 10.091 -25.382 1.00 94.50 173 LEU A CA 1
ATOM 1345 C C . LEU A 1 173 ? 20.470 10.653 -26.309 1.00 94.50 173 LEU A C 1
ATOM 1347 O O . LEU A 1 173 ? 19.319 10.217 -26.284 1.00 94.50 173 LEU A O 1
ATOM 1351 N N . GLU A 1 174 ? 20.863 11.585 -27.165 1.00 95.31 174 GLU A N 1
ATOM 1352 C CA . GLU A 1 174 ? 20.034 11.995 -28.285 1.00 95.31 174 GLU A CA 1
ATOM 1353 C C . GLU A 1 174 ? 20.157 10.958 -29.407 1.00 95.31 174 GLU A C 1
ATOM 1355 O O . GLU A 1 174 ? 21.264 10.599 -29.813 1.00 95.31 174 GLU A O 1
ATOM 1360 N N . VAL A 1 175 ? 19.029 10.476 -29.918 1.00 96.00 175 VAL A N 1
ATOM 1361 C CA . VAL A 1 175 ? 18.972 9.361 -30.865 1.00 96.00 175 VAL A CA 1
ATOM 1362 C C . VAL A 1 175 ? 18.149 9.735 -32.095 1.00 96.00 175 VAL A C 1
ATOM 1364 O O . VAL A 1 175 ? 17.065 10.309 -31.987 1.00 96.00 175 VAL A O 1
ATOM 1367 N N . TYR A 1 176 ? 18.667 9.364 -33.265 1.00 95.31 176 TYR A N 1
ATOM 1368 C CA . TYR A 1 176 ? 17.977 9.412 -34.551 1.00 95.31 176 TYR A CA 1
ATOM 1369 C C . TYR A 1 176 ? 17.653 7.980 -34.984 1.00 95.31 176 TYR A C 1
ATOM 1371 O O . TYR A 1 176 ? 18.571 7.221 -35.310 1.00 95.31 176 TYR A O 1
ATOM 1379 N N . PHE A 1 177 ? 16.375 7.604 -35.000 1.00 95.69 177 PHE A N 1
ATOM 1380 C CA . PHE A 1 177 ? 15.954 6.293 -35.497 1.00 95.69 177 PHE A CA 1
ATOM 1381 C C . PHE A 1 177 ? 15.922 6.263 -37.022 1.00 95.69 177 PHE A C 1
ATOM 1383 O O . PHE A 1 177 ? 15.688 7.279 -37.680 1.00 95.69 177 PHE A O 1
ATOM 1390 N N . ASN A 1 178 ? 16.186 5.094 -37.597 1.00 95.62 178 ASN A N 1
ATOM 1391 C CA . ASN A 1 178 ? 15.950 4.856 -39.011 1.00 95.62 178 ASN A CA 1
ATOM 1392 C C . ASN A 1 178 ? 14.455 4.624 -39.257 1.00 95.62 178 ASN A C 1
ATOM 1394 O O . ASN A 1 178 ? 13.808 3.883 -38.525 1.00 95.62 178 ASN A O 1
ATOM 1398 N N . GLN A 1 179 ? 13.918 5.220 -40.318 1.00 94.25 179 GLN A N 1
ATOM 1399 C CA . GLN A 1 179 ? 12.508 5.076 -40.702 1.00 94.25 179 GLN A CA 1
ATOM 1400 C C . GLN A 1 179 ? 12.185 3.710 -41.324 1.00 94.25 179 GLN A C 1
ATOM 1402 O O . GLN A 1 179 ? 11.033 3.438 -41.661 1.00 94.25 179 GLN A O 1
ATOM 1407 N N . TYR A 1 180 ? 13.203 2.878 -41.547 1.00 94.38 180 TYR A N 1
ATOM 1408 C CA . TYR A 1 180 ? 13.093 1.613 -42.251 1.00 94.38 180 TYR A CA 1
ATOM 1409 C C . TYR A 1 180 ? 13.645 0.470 -41.406 1.00 94.38 180 TYR A C 1
ATOM 1411 O O . TYR A 1 180 ? 14.554 0.631 -40.588 1.00 94.38 180 TYR A O 1
ATOM 1419 N N . GLU A 1 181 ? 13.118 -0.718 -41.668 1.00 95.56 181 GLU A N 1
ATOM 1420 C CA . GLU A 1 181 ? 13.624 -1.973 -41.132 1.00 95.56 181 GLU A CA 1
ATOM 1421 C C . GLU A 1 181 ? 14.069 -2.883 -42.276 1.00 95.56 181 GLU A C 1
ATOM 1423 O O . GLU A 1 181 ? 13.642 -2.750 -43.425 1.00 95.56 181 GLU A O 1
ATOM 1428 N N . SER A 1 182 ? 14.947 -3.820 -41.948 1.00 94.62 182 SER A N 1
ATOM 1429 C CA . SER A 1 182 ? 15.393 -4.890 -42.823 1.00 94.62 182 SER A CA 1
ATOM 1430 C C . SER A 1 182 ? 15.086 -6.230 -42.171 1.00 94.62 182 SER A C 1
ATOM 1432 O O . SER A 1 182 ? 15.399 -6.442 -41.002 1.00 94.62 182 SER A O 1
ATOM 1434 N N . ASP A 1 183 ? 14.587 -7.188 -42.948 1.00 94.12 183 ASP A N 1
ATOM 1435 C CA . ASP A 1 183 ? 14.354 -8.561 -42.475 1.00 94.12 183 ASP A CA 1
ATOM 1436 C C . ASP A 1 183 ? 15.665 -9.326 -42.201 1.00 94.12 183 ASP A C 1
ATOM 1438 O O . ASP A 1 183 ? 15.666 -10.431 -41.656 1.00 94.12 183 ASP A O 1
ATOM 1442 N N . ARG A 1 184 ? 16.810 -8.778 -42.635 1.00 93.00 184 ARG A N 1
ATOM 1443 C CA . ARG A 1 184 ? 18.138 -9.401 -42.517 1.00 93.00 184 ARG A CA 1
ATOM 1444 C C . ARG A 1 184 ? 19.187 -8.390 -42.066 1.00 93.00 184 ARG A C 1
ATOM 1446 O O . ARG A 1 184 ? 19.235 -7.283 -42.598 1.00 93.00 184 ARG A O 1
ATOM 1453 N N . ILE A 1 185 ? 20.112 -8.819 -41.208 1.00 90.00 185 ILE A N 1
ATOM 1454 C CA . ILE A 1 185 ? 21.254 -8.003 -40.749 1.00 90.00 185 ILE A CA 1
ATOM 1455 C C . ILE A 1 185 ? 22.078 -7.481 -41.939 1.00 90.00 185 ILE A C 1
ATOM 1457 O O . ILE A 1 185 ? 22.396 -6.301 -42.018 1.00 90.00 185 ILE A O 1
ATOM 1461 N N . SER A 1 186 ? 22.344 -8.321 -42.946 1.00 88.06 186 SER A N 1
ATOM 1462 C CA . SER A 1 186 ? 23.094 -7.908 -44.145 1.00 88.06 186 SER A CA 1
ATOM 1463 C C . SER A 1 186 ? 22.394 -6.835 -44.992 1.00 88.06 186 SER A C 1
ATOM 1465 O O . SER A 1 186 ? 23.042 -6.183 -45.810 1.00 88.06 186 SER A O 1
ATOM 1467 N N . GLY A 1 187 ? 21.086 -6.632 -44.809 1.00 90.88 187 GLY A N 1
ATOM 1468 C CA . GLY A 1 187 ? 20.329 -5.569 -45.468 1.00 90.88 187 GLY A CA 1
ATOM 1469 C C . GLY A 1 187 ? 20.496 -4.193 -44.818 1.00 90.88 187 GLY A C 1
ATOM 1470 O O . GLY A 1 187 ? 20.196 -3.196 -45.471 1.00 90.88 187 GLY A O 1
ATOM 1471 N N . LEU A 1 188 ? 21.037 -4.110 -43.594 1.00 93.00 188 LEU A N 1
ATOM 1472 C CA . LEU A 1 188 ? 21.191 -2.849 -42.857 1.00 93.00 188 LEU A CA 1
ATOM 1473 C C . LEU A 1 188 ? 22.053 -1.819 -43.602 1.00 93.00 188 LEU A C 1
ATOM 1475 O O . LEU A 1 188 ? 21.735 -0.635 -43.604 1.00 93.00 188 LEU A O 1
ATOM 1479 N N . TYR A 1 189 ? 23.071 -2.264 -44.344 1.00 90.25 189 TYR A N 1
ATOM 1480 C CA . TYR A 1 189 ? 23.885 -1.392 -45.206 1.00 90.25 189 TYR A CA 1
ATOM 1481 C C . TYR A 1 189 ? 23.053 -0.583 -46.224 1.00 90.25 189 TYR A C 1
ATOM 1483 O O . TYR A 1 189 ? 23.436 0.518 -46.611 1.00 90.25 189 TYR A O 1
ATOM 1491 N N . GLN A 1 190 ? 21.907 -1.104 -46.676 1.00 92.25 190 GLN A N 1
ATOM 1492 C CA . GLN A 1 190 ? 21.073 -0.416 -47.669 1.00 92.25 190 GLN A CA 1
ATOM 1493 C C . GLN A 1 190 ? 20.301 0.764 -47.072 1.00 92.25 190 GLN A C 1
ATOM 1495 O O . GLN A 1 190 ? 19.988 1.715 -47.800 1.00 92.25 190 GLN A O 1
ATOM 1500 N N . ILE A 1 191 ? 20.000 0.678 -45.774 1.00 93.50 191 ILE A N 1
ATOM 1501 C CA . ILE A 1 191 ? 19.237 1.674 -45.023 1.00 93.50 191 ILE A CA 1
ATOM 1502 C C . ILE A 1 191 ? 20.133 2.587 -44.181 1.00 93.50 191 ILE A C 1
ATOM 1504 O O . ILE A 1 191 ? 19.658 3.627 -43.740 1.00 93.50 191 ILE A O 1
ATOM 1508 N N . ASP A 1 192 ? 21.425 2.278 -44.024 1.00 94.31 192 ASP A N 1
ATOM 1509 C CA . ASP A 1 192 ? 22.416 3.162 -43.397 1.00 94.31 192 ASP A CA 1
ATOM 1510 C C . ASP A 1 192 ? 22.798 4.334 -44.316 1.00 94.31 192 ASP A C 1
ATOM 1512 O O . ASP A 1 19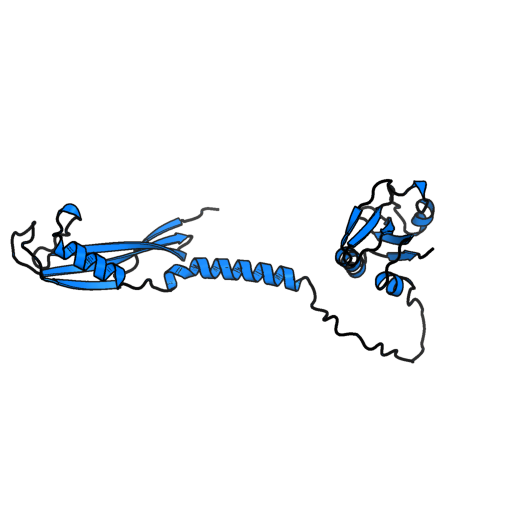2 ? 23.887 4.406 -44.891 1.00 94.31 192 ASP A O 1
ATOM 1516 N N . LYS A 1 193 ? 21.845 5.241 -44.533 1.00 92.56 193 LYS A N 1
ATOM 1517 C CA . LYS A 1 193 ? 22.019 6.440 -45.355 1.00 92.56 193 LYS A CA 1
ATOM 1518 C C . LYS A 1 193 ? 21.475 7.658 -44.619 1.00 92.56 193 LYS A C 1
ATOM 1520 O O . LYS A 1 193 ? 20.435 7.544 -43.971 1.00 92.56 193 LYS A O 1
ATOM 1525 N N . PRO A 1 194 ? 22.115 8.836 -44.735 1.00 88.56 194 PRO A N 1
ATOM 1526 C CA . PRO A 1 194 ? 21.700 10.029 -43.998 1.00 88.56 194 PRO A CA 1
ATOM 1527 C C . PRO A 1 194 ? 20.225 10.419 -44.184 1.00 88.56 194 PRO A C 1
ATOM 1529 O O . PRO A 1 194 ? 19.619 10.908 -43.240 1.00 88.56 194 PRO A O 1
ATOM 1532 N N . ASP A 1 195 ? 19.643 10.173 -45.362 1.00 90.94 195 ASP A N 1
ATOM 1533 C CA . ASP A 1 195 ? 18.249 10.488 -45.710 1.00 90.94 195 ASP A CA 1
ATOM 1534 C C . ASP A 1 195 ? 17.215 9.486 -45.166 1.00 90.94 195 ASP A C 1
ATOM 1536 O O . ASP A 1 195 ? 16.016 9.679 -45.357 1.00 90.94 195 ASP A O 1
ATOM 1540 N N . LYS A 1 196 ? 17.664 8.395 -44.537 1.00 93.25 196 LYS A N 1
ATOM 1541 C CA . LYS A 1 196 ? 16.805 7.330 -43.992 1.00 93.25 196 LYS A CA 1
ATOM 1542 C C . LYS A 1 196 ? 16.583 7.447 -42.489 1.00 93.25 196 LYS A C 1
ATOM 1544 O O . LYS A 1 196 ? 15.726 6.753 -41.950 1.00 93.25 196 LYS A O 1
ATOM 1549 N N . TYR A 1 197 ? 17.321 8.332 -41.829 1.00 92.25 197 TYR A N 1
ATOM 1550 C CA . TYR A 1 197 ? 17.114 8.661 -40.427 1.00 92.25 197 TYR A CA 1
ATOM 1551 C C . TYR A 1 197 ? 16.021 9.722 -40.280 1.00 92.25 197 TYR A C 1
ATOM 1553 O O . TYR A 1 197 ? 15.856 10.595 -41.133 1.00 92.25 197 TYR A O 1
ATOM 1561 N N . GLU A 1 198 ? 15.272 9.646 -39.189 1.00 87.81 198 GLU A N 1
ATOM 1562 C CA . GLU A 1 198 ? 14.236 10.614 -38.860 1.00 87.81 198 GLU A CA 1
ATOM 1563 C C . GLU A 1 198 ? 14.807 12.018 -38.639 1.00 87.81 198 GLU A C 1
ATOM 1565 O O . GLU A 1 198 ? 15.913 12.192 -38.132 1.00 87.81 198 GLU A O 1
ATOM 1570 N N . ALA A 1 199 ? 14.039 13.040 -39.029 1.00 82.44 199 ALA A N 1
ATOM 1571 C CA . ALA A 1 199 ? 14.461 14.434 -38.895 1.00 82.44 199 ALA A CA 1
ATOM 1572 C C . ALA A 1 199 ? 14.379 14.947 -37.447 1.00 82.44 199 ALA A C 1
ATOM 1574 O O . ALA A 1 199 ? 15.099 15.876 -37.086 1.00 82.44 199 ALA A O 1
ATOM 1575 N N . HIS A 1 200 ? 13.492 14.369 -36.634 1.00 85.69 200 HIS A N 1
ATOM 1576 C CA . HIS A 1 200 ? 13.383 14.673 -35.210 1.00 85.69 200 HIS A CA 1
ATOM 1577 C C . HIS A 1 200 ? 14.195 13.697 -34.361 1.00 85.69 200 HIS A C 1
ATOM 1579 O O . HIS A 1 200 ? 14.381 12.538 -34.736 1.00 85.69 200 HIS A O 1
ATOM 1585 N N . THR A 1 201 ? 14.643 14.180 -33.207 1.00 88.62 201 THR A N 1
ATOM 1586 C CA . THR A 1 201 ? 15.429 13.408 -32.251 1.00 88.62 201 THR A CA 1
ATOM 1587 C C . THR A 1 201 ? 14.602 12.949 -31.067 1.00 88.62 201 THR A C 1
ATOM 1589 O O . THR A 1 201 ? 13.632 13.592 -30.662 1.00 88.62 201 THR A O 1
ATOM 1592 N N . TYR A 1 202 ? 15.029 11.829 -30.494 1.00 91.88 202 TYR A N 1
ATOM 1593 C CA . TYR A 1 202 ? 14.494 11.273 -29.260 1.00 91.88 202 TYR A CA 1
ATOM 1594 C C . TYR A 1 202 ? 15.562 11.317 -28.182 1.00 91.88 202 TYR A C 1
ATOM 1596 O O . TYR A 1 202 ? 16.753 11.266 -28.476 1.00 91.88 202 TYR A O 1
ATOM 1604 N N . GLN A 1 203 ? 15.127 11.389 -26.931 1.00 94.50 203 GLN A N 1
ATOM 1605 C CA . GLN A 1 203 ? 16.007 11.242 -25.781 1.00 94.50 203 GLN A CA 1
ATOM 1606 C C . GLN A 1 203 ? 15.846 9.828 -25.230 1.00 94.50 203 GLN A C 1
ATOM 1608 O O . GLN A 1 203 ? 14.731 9.404 -24.930 1.00 94.50 203 GLN A O 1
ATOM 1613 N N . MET A 1 204 ? 16.956 9.110 -25.122 1.00 92.12 204 MET A N 1
ATOM 1614 C CA . 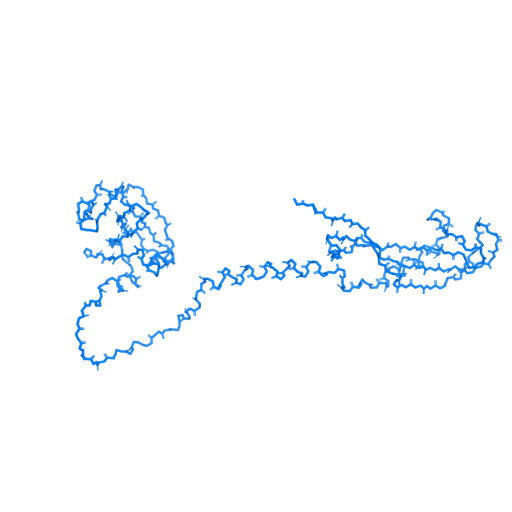MET A 1 204 ? 17.050 7.771 -24.548 1.00 92.12 204 MET A CA 1
ATOM 1615 C C . MET A 1 204 ? 17.947 7.840 -23.316 1.00 92.12 204 MET A C 1
ATOM 1617 O O . MET A 1 204 ? 18.993 8.485 -23.362 1.00 92.12 204 MET A O 1
ATOM 1621 N N . ALA A 1 205 ? 17.576 7.188 -22.214 1.00 93.75 205 ALA A N 1
ATOM 1622 C CA . ALA A 1 205 ? 18.485 7.107 -21.079 1.00 93.75 205 ALA A CA 1
ATOM 1623 C C . ALA A 1 205 ? 19.692 6.233 -21.442 1.00 93.75 205 ALA A C 1
ATOM 1625 O O . ALA A 1 205 ? 19.562 5.223 -22.135 1.00 93.75 205 ALA A O 1
ATOM 1626 N N . TYR A 1 206 ? 20.875 6.590 -20.946 1.00 90.56 206 TYR A N 1
ATOM 1627 C CA . TYR A 1 206 ? 22.066 5.765 -21.151 1.00 90.56 206 TYR A CA 1
ATOM 1628 C C . TYR A 1 206 ? 21.866 4.339 -20.605 1.00 90.56 206 TYR A C 1
ATOM 1630 O O . TYR A 1 206 ? 22.321 3.377 -21.219 1.00 90.56 206 TYR A O 1
ATOM 1638 N N . SER A 1 207 ? 21.115 4.197 -19.506 1.00 89.88 207 SER A N 1
ATOM 1639 C CA . SER A 1 207 ? 20.708 2.900 -18.953 1.00 89.88 207 SER A CA 1
ATOM 1640 C C . SER A 1 207 ? 19.879 2.072 -19.932 1.00 89.88 207 SER A C 1
ATOM 1642 O O . SER A 1 207 ? 20.175 0.900 -20.117 1.00 89.88 207 SER A O 1
ATOM 1644 N N . ASP A 1 208 ? 18.911 2.676 -20.624 1.00 91.31 208 ASP A N 1
ATOM 1645 C CA . ASP A 1 208 ? 18.033 1.948 -21.549 1.00 91.31 208 ASP A CA 1
ATOM 1646 C C . ASP A 1 208 ? 18.834 1.367 -22.723 1.00 91.31 208 ASP A C 1
ATOM 1648 O O . ASP A 1 208 ? 18.570 0.262 -23.192 1.00 91.31 208 ASP A O 1
ATOM 1652 N N . MET A 1 209 ? 19.852 2.096 -23.190 1.00 91.38 209 MET A N 1
ATOM 1653 C CA . MET A 1 209 ? 20.768 1.613 -24.224 1.00 91.38 209 MET A CA 1
ATOM 1654 C C . MET A 1 209 ? 21.573 0.398 -23.732 1.00 91.38 209 MET A C 1
ATOM 1656 O O . MET A 1 209 ? 21.705 -0.587 -24.461 1.00 91.38 209 MET A O 1
ATOM 1660 N N . LEU A 1 210 ? 22.056 0.428 -22.485 1.00 89.88 210 LEU A N 1
ATOM 1661 C CA . LEU A 1 210 ? 22.738 -0.715 -21.873 1.00 89.88 210 LEU A CA 1
ATOM 1662 C C . LEU A 1 210 ? 21.796 -1.915 -21.708 1.00 89.88 210 LEU A C 1
ATOM 1664 O O . LEU A 1 210 ? 22.179 -3.028 -22.067 1.00 89.88 210 LEU A O 1
ATOM 1668 N N . ASP A 1 211 ? 20.552 -1.692 -21.282 1.00 88.75 211 ASP A N 1
ATOM 1669 C CA . ASP A 1 211 ? 19.537 -2.742 -21.155 1.00 88.75 211 ASP A CA 1
ATOM 1670 C C . ASP A 1 211 ? 19.256 -3.418 -22.509 1.00 88.75 211 ASP A C 1
ATOM 1672 O O . ASP A 1 211 ? 19.105 -4.641 -22.593 1.00 88.75 211 ASP A O 1
ATOM 1676 N N . LEU A 1 212 ? 19.234 -2.649 -23.607 1.00 88.56 212 LEU A N 1
ATOM 1677 C CA . LEU A 1 212 ? 19.108 -3.198 -24.961 1.00 88.56 212 LEU A CA 1
ATOM 1678 C C . LEU A 1 212 ? 20.305 -4.082 -25.341 1.00 88.56 212 LEU A C 1
ATOM 1680 O O . LEU A 1 212 ? 20.123 -5.094 -26.025 1.00 88.56 212 LEU A O 1
ATOM 1684 N N . TYR A 1 213 ? 21.519 -3.731 -24.918 1.00 88.19 213 TYR A N 1
ATOM 1685 C CA . TYR A 1 213 ? 22.701 -4.556 -25.157 1.00 88.19 213 TYR A CA 1
ATOM 1686 C C . TYR A 1 213 ? 22.679 -5.842 -24.326 1.00 88.19 213 TYR A C 1
ATOM 1688 O O . TYR A 1 213 ? 22.877 -6.924 -24.877 1.00 88.19 213 TYR A O 1
ATOM 1696 N N . GLU A 1 214 ? 22.365 -5.753 -23.032 1.00 86.19 214 GLU A N 1
ATOM 1697 C CA . GLU A 1 214 ? 22.273 -6.919 -22.144 1.00 86.19 214 GLU A CA 1
ATOM 1698 C C . GLU A 1 214 ? 21.170 -7.893 -22.577 1.00 86.19 214 GLU A C 1
ATOM 1700 O O . GLU A 1 214 ? 21.345 -9.111 -22.518 1.00 86.19 214 GLU A O 1
ATOM 1705 N N . ALA A 1 215 ? 20.062 -7.372 -23.111 1.00 83.31 215 ALA A N 1
ATOM 1706 C CA . ALA A 1 215 ? 18.999 -8.169 -23.716 1.00 83.31 215 ALA A CA 1
ATOM 1707 C C . ALA A 1 215 ? 19.388 -8.811 -25.066 1.00 83.31 215 ALA A C 1
ATOM 1709 O O . ALA A 1 215 ? 18.562 -9.489 -25.684 1.00 83.31 215 ALA A O 1
ATOM 1710 N N . GLY A 1 216 ? 20.607 -8.575 -25.566 1.00 86.19 216 GLY A N 1
ATOM 1711 C CA . GLY A 1 216 ? 21.076 -9.051 -26.868 1.00 86.19 216 GLY A CA 1
ATOM 1712 C C . GLY A 1 216 ? 20.337 -8.417 -28.050 1.00 86.19 216 GLY A C 1
ATOM 1713 O O . GLY A 1 216 ? 20.280 -9.011 -29.129 1.00 86.19 216 GLY A O 1
ATOM 1714 N N . LYS A 1 217 ? 19.718 -7.243 -27.850 1.00 92.06 217 LYS A N 1
ATOM 1715 C CA . LYS A 1 217 ? 19.027 -6.500 -28.911 1.00 92.06 217 LYS A CA 1
ATOM 1716 C C . LYS A 1 217 ? 19.980 -5.623 -29.710 1.00 92.06 217 LYS A C 1
ATOM 1718 O O . LYS A 1 217 ? 19.723 -5.449 -30.895 1.00 92.06 217 LYS A O 1
ATOM 1723 N N . ILE A 1 218 ? 21.052 -5.100 -29.113 1.00 93.00 218 ILE A N 1
ATOM 1724 C CA . ILE A 1 218 ? 22.131 -4.427 -29.856 1.00 93.00 218 ILE A CA 1
ATOM 1725 C C . ILE A 1 218 ? 23.083 -5.492 -30.401 1.00 93.00 218 ILE A C 1
ATOM 1727 O O . ILE A 1 218 ? 23.604 -6.316 -29.652 1.00 93.00 218 ILE A O 1
ATOM 1731 N N . LEU A 1 219 ? 23.281 -5.477 -31.715 1.00 89.62 219 LEU A N 1
ATOM 1732 C CA . LEU A 1 219 ? 24.046 -6.479 -32.455 1.00 89.62 219 LEU A CA 1
ATOM 1733 C C . LEU A 1 219 ? 25.470 -6.008 -32.730 1.00 89.62 219 LEU A C 1
ATOM 1735 O O . LEU A 1 219 ? 26.415 -6.774 -32.557 1.00 89.62 219 LEU A O 1
ATOM 1739 N N . ASP A 1 220 ? 25.614 -4.754 -33.155 1.00 91.06 220 ASP A N 1
ATOM 1740 C CA . ASP A 1 220 ? 26.903 -4.134 -33.432 1.00 91.06 220 ASP A CA 1
ATOM 1741 C C . ASP A 1 220 ? 26.825 -2.605 -33.303 1.00 91.06 220 ASP A C 1
ATOM 1743 O O . ASP A 1 220 ? 25.743 -2.015 -33.329 1.00 91.06 220 ASP A O 1
ATOM 1747 N N . VAL A 1 221 ? 27.986 -1.965 -33.165 1.00 91.75 221 VAL A N 1
ATOM 1748 C CA . VAL A 1 221 ? 28.140 -0.513 -33.120 1.00 91.75 221 VAL A CA 1
ATOM 1749 C C . VAL A 1 221 ? 29.241 -0.119 -34.090 1.00 91.75 221 VAL A C 1
ATOM 1751 O O . VAL A 1 221 ? 30.401 -0.510 -33.945 1.00 91.75 221 VAL A O 1
ATOM 1754 N N . LYS A 1 222 ? 28.878 0.703 -35.068 1.00 91.19 222 LYS A N 1
ATOM 1755 C CA . LYS A 1 222 ? 29.790 1.286 -36.044 1.00 91.19 222 LYS A CA 1
ATOM 1756 C C . LYS A 1 222 ? 30.159 2.691 -35.610 1.00 91.19 222 LYS A C 1
ATOM 1758 O O . LYS A 1 222 ? 29.289 3.527 -35.370 1.00 91.19 222 LYS A O 1
ATOM 1763 N N . ARG A 1 223 ? 31.461 2.950 -35.556 1.00 88.81 223 ARG A N 1
ATOM 1764 C CA . ARG A 1 223 ? 32.003 4.289 -35.355 1.00 88.81 223 ARG A CA 1
ATOM 1765 C C . ARG A 1 223 ? 32.510 4.825 -36.698 1.00 88.81 223 ARG A C 1
ATOM 1767 O O . ARG A 1 223 ? 33.348 4.146 -37.298 1.00 88.81 223 ARG A O 1
ATOM 1774 N N . PRO A 1 224 ? 31.987 5.963 -37.183 1.00 78.50 224 PRO A N 1
ATOM 1775 C CA . PRO A 1 224 ? 32.492 6.613 -38.389 1.00 78.50 224 PRO A CA 1
ATOM 1776 C C . PRO A 1 224 ? 33.907 7.180 -38.209 1.00 78.50 224 PRO A C 1
ATOM 1778 O O . PRO A 1 224 ? 34.332 7.410 -37.050 1.00 78.50 224 PRO A O 1
#

Radius of gyration: 36.49 Å; chains: 1; bounding box: 82×35×92 Å

Secondary structure (DSSP, 8-state):
----EEEEEPPP-EEEEE--PBPTTT--B--EEEEEEEEEEEETTEEEEEEEEEEEEEETTT-PBPPGGG--HHHHHHHHHHHHH-PPPGGGGHHHHHHHHHHHHHHHHHHHSS-----------------S-----HHHHHHHS--TT-EEEEE-SSSEEEEEEEEE-SSEEEEEEBS--BSSGGGHHHH-SGGGB-SS-EEEEHHHHHHHHHTT-EEEEE--

Sequence (224 aa):
MIIIYGTSKAHAIKTQSVSGSTCPHCNENTSFFLSTFLRYAHVYFIPLFSMGKYSVVVCENCGAELKNRQRSHNMQLEISNMKAATRIPFYHFAGISLILFLLAGLFISGTFSHSNTVYTAYPVNIPSTSTTANTSTPTANYLAYPRTGDVYEYKTESGYSLFKLGTVGYDSLEVYFNQYESDRISGLYQIDKPDKYEAHTYQMAYSDMLDLYEAGKILDVKRP

pLDDT: mean 82.12, std 15.79, range [32.81, 96.94]